Protein AF-A0A2N0QL65-F1 (afdb_monomer)

InterPro domains:
  IPR003660 HAMP domain [PF00672] (132-184)
  IPR003660 HAMP domain [PS50885] (134-187)
  IPR003660 HAMP domain [SM00304] (134-187)

Sequence (227 aa):
MKLKQKILLISIIPLLLSACIIGFNISQLATLKSSTEEIVNSLVKVEELNSSAKSLQKSLSAIDENNQAEIKKQSFRTKGVLNDVIELKRNITTQYQTMQLDLQNKINSIMIISIILVAVLLISGISVVVIILNRIIGRISNLTRNAEEIANGNLAIQLEKATGKDEVASLQNSFTNMTNNLRELLLHVNDSSNQVAASAEQLMASADETMRGAESISASIQESICC

Solvent-accessible surface area (backbone atoms only — not comparable to full-atom values): 12446 Å² total; per-residue (Å²): 106,44,54,69,54,53,54,50,48,63,60,46,51,59,55,53,51,48,52,50,50,53,52,51,53,50,52,56,52,52,57,58,55,56,66,56,56,62,52,56,64,58,53,54,56,52,56,56,47,50,54,51,51,54,53,49,52,57,54,61,75,64,60,65,94,83,45,68,69,60,51,52,57,49,50,55,53,50,51,52,53,50,48,54,51,50,51,47,53,48,52,52,50,52,49,53,53,54,48,53,52,50,51,51,51,50,52,51,50,50,50,52,54,50,52,52,52,52,50,52,50,52,53,52,54,53,51,56,51,52,57,51,49,54,56,50,51,52,54,51,50,52,51,51,54,53,49,51,40,43,73,73,66,46,75,82,67,85,77,78,77,59,73,76,68,26,63,65,24,51,48,45,46,55,51,52,52,52,54,51,53,53,52,52,52,52,50,54,52,50,54,52,50,51,52,51,50,54,50,51,53,52,49,51,53,53,49,52,52,49,49,56,50,51,51,52,50,53,52,53,52,55,54,66,72,74,110

Foldseek 3Di:
DAPVVVVVCLVVVLVVLVVVLVVVLVVLVVVLVVVVVVVVVLVVVVVVLVVVVVVLVVVVVVDDPPDVVVVVVSVVVVVVSVVVVVVSVVVNVVVVVVVVVVSVVSVVVSVVVSVVSVVCSVVVSVVVVVVVCCVLVVLVVLLVVVVVCVVVVNLVDDQDQQDDDYPSSVVSVVSVVVSVVVVVVVVVVVVVVVVVVVVVVVVVVVVVVVVVVVVVVVVVVVVVVVD

Nearest PDB structures (foldseek):
  8c5v-assembly1_I  TM=7.880E-01  e=2.830E-01  Escherichia coli

Organism: NCBI:txid588596

Mean predicted aligned error: 13.6 Å

Structure (mmCIF, N/CA/C/O backbone):
data_AF-A0A2N0QL65-F1
#
_entry.id   AF-A0A2N0QL65-F1
#
loop_
_atom_site.group_PDB
_atom_site.id
_atom_site.type_symbol
_atom_site.label_atom_id
_atom_site.label_alt_id
_atom_site.label_comp_id
_atom_site.label_asym_id
_atom_site.label_entity_id
_atom_site.label_seq_id
_atom_site.pdbx_PDB_ins_code
_atom_site.Cartn_x
_atom_site.Cartn_y
_atom_site.Cartn_z
_atom_site.occupancy
_atom_site.B_iso_or_equiv
_atom_site.auth_seq_id
_atom_site.auth_comp_id
_atom_site.auth_asym_id
_atom_site.auth_atom_id
_atom_site.pdbx_PDB_model_num
ATOM 1 N N . MET A 1 1 ? -4.845 -11.629 3.255 1.00 68.00 1 MET A N 1
ATOM 2 C CA . MET A 1 1 ? -3.382 -11.477 3.379 1.00 68.00 1 MET A CA 1
ATOM 3 C C . MET A 1 1 ? -3.102 -10.603 4.571 1.00 68.00 1 MET A C 1
ATOM 5 O O . MET A 1 1 ? -3.800 -9.605 4.744 1.00 68.00 1 MET A O 1
ATOM 9 N N . LYS A 1 2 ? -2.094 -10.994 5.347 1.00 82.81 2 LYS A N 1
ATOM 10 C CA . LYS A 1 2 ? -1.574 -10.205 6.461 1.00 82.81 2 LYS A CA 1
ATOM 11 C C . LYS A 1 2 ? -1.127 -8.824 5.955 1.00 82.81 2 LYS A C 1
ATOM 13 O O . LYS A 1 2 ? -0.591 -8.714 4.853 1.00 82.81 2 LYS A O 1
ATOM 18 N N . LEU A 1 3 ? -1.344 -7.776 6.735 1.00 79.50 3 LEU A N 1
ATOM 19 C CA . LEU A 1 3 ? -0.851 -6.417 6.548 1.00 79.50 3 LEU A CA 1
ATOM 20 C C . LEU A 1 3 ? 0.648 -6.423 6.265 1.00 79.50 3 LEU A C 1
ATOM 22 O O . LEU A 1 3 ? 1.085 -5.808 5.297 1.00 79.50 3 LEU A O 1
ATOM 26 N N . LYS A 1 4 ? 1.414 -7.218 7.025 1.00 79.94 4 LYS A N 1
ATOM 27 C CA . LYS A 1 4 ? 2.848 -7.414 6.783 1.00 79.94 4 LYS A CA 1
ATOM 28 C C . LYS A 1 4 ? 3.130 -7.919 5.364 1.00 79.94 4 LYS A C 1
ATOM 30 O O . LYS A 1 4 ? 4.033 -7.419 4.707 1.00 79.94 4 LYS A O 1
ATOM 35 N N . GLN A 1 5 ? 2.336 -8.873 4.869 1.00 81.69 5 GLN A N 1
ATOM 36 C CA . GLN A 1 5 ? 2.473 -9.379 3.499 1.00 81.69 5 GLN A CA 1
ATOM 37 C C . GLN A 1 5 ? 2.095 -8.318 2.464 1.00 81.69 5 GLN A C 1
ATOM 39 O O . GLN A 1 5 ? 2.784 -8.214 1.460 1.00 81.69 5 GLN A O 1
ATOM 44 N N . LYS A 1 6 ? 1.047 -7.514 2.697 1.00 80.44 6 LYS A N 1
ATOM 45 C CA . LYS A 1 6 ? 0.681 -6.407 1.794 1.00 80.44 6 LYS A CA 1
ATOM 46 C C . LYS A 1 6 ? 1.800 -5.368 1.694 1.00 80.44 6 LYS A C 1
ATOM 48 O O . LYS A 1 6 ? 2.162 -4.991 0.587 1.00 80.44 6 LYS A O 1
ATOM 53 N N . ILE A 1 7 ? 2.360 -4.947 2.829 1.00 80.81 7 ILE A N 1
ATOM 54 C CA . ILE A 1 7 ? 3.458 -3.968 2.884 1.00 80.81 7 ILE A CA 1
ATOM 55 C C . ILE A 1 7 ? 4.702 -4.516 2.177 1.00 80.81 7 ILE A C 1
ATOM 57 O O . ILE A 1 7 ? 5.316 -3.822 1.370 1.00 80.81 7 ILE A O 1
ATOM 61 N N . LEU A 1 8 ? 5.041 -5.782 2.422 1.00 81.25 8 LEU A N 1
ATOM 62 C CA . LEU A 1 8 ? 6.178 -6.433 1.778 1.00 81.25 8 LEU A CA 1
ATOM 63 C C . LEU A 1 8 ? 5.973 -6.550 0.257 1.00 81.25 8 LEU A C 1
ATOM 65 O O . LEU A 1 8 ? 6.887 -6.253 -0.506 1.00 81.25 8 LEU A O 1
ATOM 69 N N . LEU A 1 9 ? 4.759 -6.883 -0.194 1.00 80.00 9 LEU A N 1
ATOM 70 C CA . LEU A 1 9 ? 4.414 -6.922 -1.618 1.00 80.00 9 LEU A CA 1
ATOM 71 C C . LEU A 1 9 ? 4.569 -5.538 -2.277 1.00 80.00 9 LEU A C 1
ATOM 73 O O . LEU A 1 9 ? 5.119 -5.435 -3.366 1.00 80.00 9 LEU A O 1
ATOM 77 N N . ILE A 1 10 ? 4.143 -4.472 -1.595 1.00 78.94 10 ILE A N 1
ATOM 78 C CA . ILE A 1 10 ? 4.254 -3.079 -2.067 1.00 78.94 10 ILE A CA 1
ATOM 79 C C . ILE A 1 10 ? 5.693 -2.610 -2.189 1.00 78.94 10 ILE A C 1
ATOM 81 O O . ILE A 1 10 ? 5.976 -1.785 -3.045 1.00 78.94 10 ILE A O 1
ATOM 85 N N . SER A 1 11 ? 6.598 -3.115 -1.355 1.00 80.06 11 SER A N 1
ATOM 86 C CA . SER A 1 11 ? 8.018 -2.790 -1.473 1.00 80.06 11 SER A CA 1
ATOM 87 C C . SER A 1 11 ? 8.691 -3.582 -2.599 1.00 80.06 11 SER A C 1
ATOM 89 O O . SER A 1 11 ? 9.536 -3.037 -3.305 1.00 80.06 11 SER A O 1
ATOM 91 N N . ILE A 1 12 ? 8.291 -4.840 -2.810 1.00 84.25 12 ILE A N 1
ATOM 92 C CA . ILE A 1 12 ? 8.903 -5.724 -3.813 1.00 84.25 12 ILE A CA 1
ATOM 93 C C . ILE A 1 12 ? 8.430 -5.415 -5.236 1.00 84.25 12 ILE A C 1
ATOM 95 O O . ILE A 1 12 ? 9.243 -5.431 -6.158 1.00 84.25 12 ILE A O 1
ATOM 99 N N . ILE A 1 13 ? 7.142 -5.122 -5.435 1.00 83.56 13 ILE A N 1
ATOM 100 C CA . ILE A 1 13 ? 6.575 -4.831 -6.762 1.00 83.56 13 ILE A CA 1
ATOM 101 C C . ILE A 1 13 ? 7.340 -3.720 -7.503 1.00 83.56 13 ILE A C 1
ATOM 103 O O . ILE A 1 13 ? 7.802 -3.992 -8.607 1.00 83.56 13 ILE A O 1
ATOM 107 N N . PRO A 1 14 ? 7.533 -2.504 -6.954 1.00 82.69 14 PRO A N 1
ATOM 108 C CA . PRO A 1 14 ? 8.238 -1.434 -7.656 1.00 82.69 14 PRO A CA 1
ATOM 109 C C . PRO A 1 14 ? 9.714 -1.761 -7.892 1.00 82.69 14 PRO A C 1
ATOM 111 O O . PRO A 1 14 ? 10.282 -1.294 -8.873 1.00 82.69 14 PRO A O 1
ATOM 114 N N . LEU A 1 15 ? 10.324 -2.592 -7.042 1.00 82.94 15 LEU A N 1
ATOM 115 C CA . LEU A 1 15 ? 11.719 -3.015 -7.173 1.00 82.94 15 LEU A CA 1
ATOM 116 C C . LEU A 1 15 ? 11.903 -4.031 -8.313 1.00 82.94 15 LEU A C 1
ATOM 118 O O . LEU A 1 15 ? 12.863 -3.957 -9.074 1.00 82.94 15 LEU A O 1
ATOM 122 N N . LEU A 1 16 ? 10.942 -4.940 -8.492 1.00 86.00 16 LEU A N 1
ATOM 123 C CA . LEU A 1 16 ? 10.883 -5.813 -9.668 1.00 86.00 16 LEU A CA 1
ATOM 124 C C . LEU A 1 16 ? 10.559 -5.027 -10.940 1.00 86.00 16 LEU A C 1
ATOM 126 O O . LEU A 1 16 ? 11.149 -5.274 -11.992 1.00 86.00 16 LEU A O 1
ATOM 130 N N . LEU A 1 17 ? 9.631 -4.074 -10.852 1.00 84.94 17 LEU A N 1
ATOM 131 C CA . LEU A 1 17 ? 9.208 -3.286 -12.004 1.00 84.94 17 LEU A CA 1
ATOM 132 C C . LEU A 1 17 ? 10.343 -2.369 -12.487 1.00 84.94 17 LEU A C 1
ATOM 134 O O . LEU A 1 17 ? 10.575 -2.286 -13.691 1.00 84.94 17 LEU A O 1
ATOM 138 N N . SER A 1 18 ? 11.120 -1.775 -11.573 1.00 84.56 18 SER A N 1
ATOM 139 C CA . SER A 1 18 ? 12.317 -0.999 -11.919 1.00 84.56 18 SER A CA 1
ATOM 140 C C . SER A 1 18 ? 13.400 -1.862 -12.572 1.00 84.56 18 SER A C 1
ATOM 142 O O . SER A 1 18 ? 13.941 -1.461 -13.601 1.00 84.56 18 SER A O 1
ATOM 144 N N . ALA A 1 19 ? 13.662 -3.070 -12.063 1.00 84.88 19 ALA A N 1
ATOM 145 C CA . ALA A 1 19 ? 14.592 -4.010 -12.691 1.00 84.88 19 ALA A CA 1
ATOM 146 C C . ALA A 1 19 ? 14.156 -4.384 -14.120 1.00 84.88 19 ALA A C 1
ATOM 148 O O . ALA A 1 19 ? 14.980 -4.420 -15.036 1.00 84.88 19 ALA A O 1
ATOM 149 N N . CYS A 1 20 ? 12.854 -4.590 -14.332 1.00 87.06 20 CYS A N 1
ATOM 150 C CA . CYS A 1 20 ? 12.288 -4.882 -15.648 1.00 87.06 20 CYS A CA 1
ATOM 151 C C . CYS A 1 20 ? 12.473 -3.704 -16.624 1.00 87.06 20 CYS A C 1
ATOM 153 O O . CYS A 1 20 ? 12.876 -3.895 -17.771 1.00 87.06 20 CYS A O 1
ATOM 155 N N . ILE A 1 21 ? 12.268 -2.469 -16.155 1.00 86.69 21 ILE A N 1
ATOM 156 C CA . ILE A 1 21 ? 12.471 -1.248 -16.951 1.00 86.69 21 ILE A CA 1
ATOM 157 C C . ILE A 1 21 ? 13.942 -1.043 -17.297 1.00 86.69 21 ILE A C 1
ATOM 159 O O . ILE A 1 21 ? 14.258 -0.670 -18.427 1.00 86.69 21 ILE A O 1
ATOM 163 N N . ILE A 1 22 ? 14.854 -1.305 -16.360 1.00 82.81 22 ILE A N 1
ATOM 164 C CA . ILE A 1 22 ? 16.295 -1.260 -16.628 1.00 82.81 22 ILE A CA 1
ATOM 165 C C . ILE A 1 22 ? 16.650 -2.288 -17.712 1.00 82.81 22 ILE A C 1
ATOM 167 O O . ILE A 1 22 ? 17.317 -1.937 -18.684 1.00 82.81 22 ILE A O 1
ATOM 171 N N . GLY A 1 23 ? 16.139 -3.520 -17.611 1.00 85.94 23 GLY A N 1
ATOM 172 C CA . GLY A 1 23 ? 16.321 -4.552 -18.638 1.00 85.94 23 GLY A CA 1
ATOM 173 C C . GLY A 1 23 ? 15.786 -4.138 -20.013 1.00 85.94 23 GLY A C 1
ATOM 174 O O . GLY A 1 23 ? 16.475 -4.301 -21.021 1.00 85.94 23 GLY A O 1
ATOM 175 N N . PHE A 1 24 ? 14.600 -3.525 -20.059 1.00 86.62 24 PHE A N 1
ATOM 176 C CA . PHE A 1 24 ? 14.016 -2.993 -21.292 1.00 86.62 24 PHE A CA 1
ATOM 177 C C . PHE A 1 24 ? 14.894 -1.902 -21.926 1.00 86.62 24 PHE A C 1
ATOM 179 O O . PHE A 1 24 ? 15.174 -1.953 -23.124 1.00 86.62 24 PHE A O 1
ATOM 186 N N . ASN A 1 25 ? 15.398 -0.956 -21.126 1.00 82.00 25 ASN A N 1
ATOM 187 C CA . ASN A 1 25 ? 16.315 0.084 -21.603 1.00 82.00 25 ASN A CA 1
ATOM 188 C C . ASN A 1 25 ? 17.628 -0.509 -22.149 1.00 82.00 25 ASN A C 1
ATOM 190 O O . ASN A 1 25 ? 18.110 -0.070 -23.193 1.00 82.00 25 ASN A O 1
ATOM 194 N N . ILE A 1 26 ? 18.186 -1.532 -21.493 1.00 82.44 26 ILE A N 1
ATOM 195 C CA . ILE A 1 26 ? 19.397 -2.224 -21.967 1.00 82.44 26 ILE A CA 1
ATOM 196 C C . ILE A 1 26 ? 19.139 -2.926 -23.309 1.00 82.44 26 ILE A C 1
ATOM 198 O O . ILE A 1 26 ? 19.961 -2.824 -24.218 1.00 82.44 26 ILE A O 1
ATOM 202 N N . SER A 1 27 ? 17.989 -3.586 -23.476 1.00 82.19 27 SER A N 1
ATOM 203 C CA . SER A 1 27 ? 17.605 -4.220 -24.748 1.00 82.19 27 SER A CA 1
ATOM 204 C C . SER A 1 27 ? 17.472 -3.201 -25.890 1.00 82.19 27 SER A C 1
ATOM 206 O O . SER A 1 27 ? 17.912 -3.455 -27.014 1.00 82.19 27 SER A O 1
ATOM 208 N N . GLN A 1 28 ? 16.905 -2.026 -25.606 1.00 79.62 28 GLN A N 1
ATOM 209 C CA . GLN A 1 28 ? 16.815 -0.921 -26.569 1.00 79.62 28 GLN A CA 1
ATOM 210 C C . GLN A 1 28 ? 18.200 -0.362 -26.939 1.00 79.62 28 GLN A C 1
ATOM 212 O O . GLN A 1 28 ? 18.445 0.000 -28.088 1.00 79.62 28 GLN A O 1
ATOM 217 N N . LEU A 1 29 ? 19.143 -0.341 -25.995 1.00 77.12 29 LEU A N 1
ATOM 218 C CA . LEU A 1 29 ? 20.523 0.058 -26.274 1.00 77.12 29 LEU A CA 1
ATOM 219 C C . LEU A 1 29 ? 21.286 -0.997 -27.101 1.00 77.12 29 LEU A C 1
ATOM 221 O O . LEU A 1 29 ? 22.104 -0.646 -27.951 1.00 77.12 29 LEU A O 1
ATOM 225 N N . ALA A 1 30 ? 21.012 -2.287 -26.892 1.00 76.38 30 ALA A N 1
ATOM 226 C CA . ALA A 1 30 ? 21.632 -3.372 -27.655 1.00 76.38 30 ALA A CA 1
ATOM 227 C C . ALA A 1 30 ? 21.190 -3.382 -29.131 1.00 76.38 30 ALA A C 1
ATOM 229 O O . ALA A 1 30 ? 22.023 -3.564 -30.020 1.00 76.38 30 ALA A O 1
ATOM 230 N N . THR A 1 31 ? 19.907 -3.120 -29.403 1.00 74.38 31 THR A N 1
ATOM 231 C CA . THR A 1 31 ? 19.386 -3.007 -30.779 1.00 74.38 31 THR A CA 1
ATOM 232 C C . THR A 1 31 ? 20.011 -1.832 -31.532 1.00 74.38 31 THR A C 1
ATOM 234 O O . THR A 1 31 ? 20.437 -2.014 -32.673 1.00 74.38 31 THR A O 1
ATOM 237 N N . LEU A 1 32 ? 20.194 -0.680 -30.871 1.00 70.62 32 LEU A N 1
ATOM 238 C CA . LEU A 1 32 ? 20.950 0.463 -31.410 1.00 70.62 32 LEU A CA 1
ATOM 239 C C . LEU A 1 32 ? 22.387 0.094 -31.816 1.00 70.62 32 LEU A C 1
ATOM 241 O O . LEU A 1 32 ? 22.868 0.558 -32.846 1.00 70.62 32 LEU A O 1
ATOM 245 N N . LYS A 1 33 ? 23.077 -0.747 -31.032 1.00 64.06 33 LYS A N 1
ATOM 246 C CA . LYS A 1 33 ? 24.466 -1.150 -31.313 1.00 64.06 33 LYS A CA 1
ATOM 247 C C . LYS A 1 33 ? 24.584 -2.071 -32.537 1.00 64.06 33 LYS A C 1
ATOM 249 O O . LYS A 1 33 ? 25.577 -1.971 -33.250 1.00 64.06 33 LYS A O 1
ATOM 254 N N . SER A 1 34 ? 23.584 -2.918 -32.802 1.00 60.38 34 SER A N 1
ATOM 255 C CA . SER A 1 34 ? 23.576 -3.812 -33.977 1.00 60.38 34 SER A CA 1
ATOM 256 C C . SER A 1 34 ? 23.459 -3.057 -35.307 1.00 60.38 34 SER A C 1
ATOM 258 O O . SER A 1 34 ? 24.131 -3.402 -36.273 1.00 60.38 34 SER A O 1
ATOM 260 N N . SER A 1 35 ? 22.702 -1.953 -35.350 1.00 59.84 35 SER A N 1
ATOM 261 C CA . SER A 1 35 ? 22.586 -1.109 -36.550 1.00 59.84 35 SER A CA 1
ATOM 262 C C . SER A 1 35 ? 23.895 -0.390 -36.910 1.00 59.84 35 SER A C 1
ATOM 264 O O . SER A 1 35 ? 24.098 0.001 -38.055 1.00 59.84 35 SER A O 1
ATOM 266 N N . THR A 1 36 ? 24.819 -0.242 -35.958 1.00 56.06 36 THR A N 1
ATOM 267 C CA . THR A 1 36 ? 26.162 0.305 -36.206 1.00 56.06 36 THR A CA 1
ATOM 268 C C . THR A 1 36 ? 27.067 -0.692 -36.946 1.00 56.06 36 THR A C 1
ATOM 270 O O . THR A 1 36 ? 28.002 -0.279 -37.628 1.00 56.06 36 THR A O 1
ATOM 273 N N . GLU A 1 37 ? 26.796 -1.998 -36.861 1.00 56.53 37 GLU A N 1
ATOM 274 C CA . GLU A 1 37 ? 27.600 -3.055 -37.496 1.00 56.53 37 GLU A CA 1
ATOM 275 C C . GLU A 1 37 ? 27.445 -3.057 -39.032 1.00 56.53 37 GLU A C 1
ATOM 277 O O . GLU A 1 37 ? 28.402 -3.309 -39.764 1.00 56.53 37 GLU A O 1
ATOM 282 N N . GLU A 1 38 ? 26.285 -2.627 -39.539 1.00 59.38 38 GLU A N 1
ATOM 283 C CA . GLU A 1 38 ? 26.009 -2.442 -40.974 1.00 59.38 38 GLU A CA 1
ATOM 284 C C . GLU A 1 38 ? 26.914 -1.374 -41.635 1.00 59.38 38 GLU A C 1
ATOM 286 O O . GLU A 1 38 ? 27.223 -1.447 -42.828 1.00 59.38 38 GLU A O 1
ATOM 291 N N . ILE A 1 39 ? 27.423 -0.414 -40.852 1.00 53.38 39 ILE A N 1
ATOM 292 C CA . ILE A 1 39 ? 28.331 0.652 -41.315 1.00 53.38 39 ILE A CA 1
ATOM 293 C C . ILE A 1 39 ? 29.723 0.093 -41.647 1.00 53.38 39 ILE A C 1
ATOM 295 O O . ILE A 1 39 ? 30.381 0.585 -42.570 1.00 53.38 39 ILE A O 1
ATOM 299 N N . VAL A 1 40 ? 30.164 -0.962 -40.951 1.00 59.59 40 VAL A N 1
ATOM 300 C CA . VAL A 1 40 ? 31.472 -1.600 -41.186 1.00 59.59 40 VAL A CA 1
ATOM 301 C C . VAL A 1 40 ? 31.546 -2.170 -42.606 1.00 59.59 40 VAL A C 1
ATOM 303 O O . VAL A 1 40 ? 32.552 -1.987 -43.288 1.00 59.59 40 VAL A O 1
ATOM 306 N N . ASN A 1 41 ? 30.449 -2.734 -43.117 1.00 56.28 41 ASN A N 1
ATOM 307 C CA . ASN A 1 41 ? 30.385 -3.258 -44.486 1.00 56.28 41 ASN A CA 1
ATOM 308 C C . ASN A 1 41 ? 30.452 -2.164 -45.568 1.00 56.28 41 ASN A C 1
ATOM 310 O O . ASN A 1 41 ? 30.909 -2.424 -46.681 1.00 56.28 41 ASN A O 1
ATOM 314 N N . SER A 1 42 ? 30.042 -0.931 -45.256 1.00 57.09 42 SER A N 1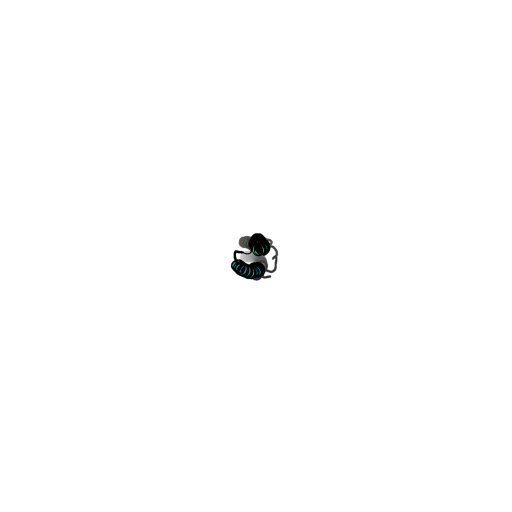
ATOM 315 C CA . SER A 1 42 ? 30.148 0.203 -46.187 1.00 57.09 42 SER A CA 1
ATOM 316 C C . SER A 1 42 ? 31.557 0.810 -46.214 1.00 57.09 42 SER A C 1
ATOM 318 O O . SER A 1 42 ? 31.995 1.288 -47.260 1.00 57.09 42 SER A O 1
ATOM 320 N N . LEU A 1 43 ? 32.303 0.725 -45.104 1.00 55.34 43 LEU A N 1
ATOM 321 C CA . LEU A 1 43 ? 33.720 1.108 -45.036 1.00 55.34 43 LEU A CA 1
ATOM 322 C C . LEU A 1 43 ? 34.615 0.175 -45.872 1.00 55.34 43 LEU A C 1
ATOM 324 O O . LEU A 1 43 ? 35.547 0.649 -46.519 1.00 55.34 43 LEU A O 1
ATOM 328 N N . VAL A 1 44 ? 34.284 -1.119 -45.959 1.00 57.16 44 VAL A N 1
ATOM 329 C CA . VAL A 1 44 ? 35.012 -2.099 -46.795 1.00 57.16 44 VAL A CA 1
ATOM 330 C C . VAL A 1 44 ? 34.989 -1.725 -48.290 1.00 57.16 44 VAL A C 1
ATOM 332 O O . VAL A 1 44 ? 36.001 -1.871 -48.974 1.00 57.16 44 VAL A O 1
ATOM 335 N N . LYS A 1 45 ? 33.890 -1.144 -48.798 1.00 60.31 45 LYS A N 1
ATOM 336 C CA . LYS A 1 45 ? 33.804 -0.652 -50.193 1.00 60.31 45 LYS A CA 1
ATOM 337 C C . LYS A 1 45 ? 34.705 0.557 -50.477 1.00 60.31 45 LYS A C 1
ATOM 339 O O . LYS A 1 45 ? 35.110 0.764 -51.620 1.00 60.31 45 LYS A O 1
ATOM 344 N N . VAL A 1 46 ? 35.035 1.357 -49.462 1.00 61.25 46 VAL A N 1
ATOM 345 C CA . VAL A 1 46 ? 35.955 2.502 -49.600 1.00 61.25 46 VAL A CA 1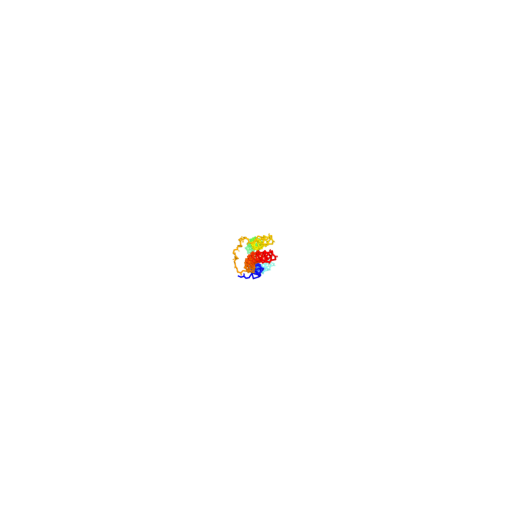
ATOM 346 C C . VAL A 1 46 ? 37.403 2.021 -49.745 1.00 61.25 46 VAL A C 1
ATOM 348 O O . VAL A 1 46 ? 38.158 2.577 -50.545 1.00 61.25 46 VAL A O 1
ATOM 351 N N . GLU A 1 47 ? 37.773 0.955 -49.033 1.00 56.81 47 GLU A N 1
ATOM 352 C CA . GLU A 1 47 ? 39.087 0.301 -49.124 1.00 56.81 47 GLU A CA 1
ATOM 353 C C . GLU A 1 47 ? 39.339 -0.262 -50.541 1.00 56.81 47 GLU A C 1
ATOM 355 O O . GLU A 1 47 ? 40.409 -0.071 -51.129 1.00 56.81 47 GLU A O 1
ATOM 360 N N . GLU A 1 48 ? 38.316 -0.882 -51.138 1.00 58.56 48 GLU A N 1
ATOM 361 C CA . GLU A 1 48 ? 38.365 -1.465 -52.486 1.00 58.56 48 GLU A CA 1
ATOM 362 C C . GLU A 1 48 ? 38.521 -0.387 -53.580 1.00 58.56 48 GLU A C 1
ATOM 364 O O . GLU A 1 48 ? 39.328 -0.536 -54.506 1.00 58.56 48 GLU A O 1
ATOM 369 N N . LEU A 1 49 ? 37.860 0.769 -53.434 1.00 60.50 49 LEU A N 1
ATOM 370 C CA . LEU A 1 49 ? 38.067 1.914 -54.332 1.00 60.50 49 LEU A CA 1
ATOM 371 C C . LEU A 1 49 ? 39.424 2.598 -54.149 1.00 60.50 49 LEU A C 1
ATOM 373 O O . LEU A 1 49 ? 39.998 3.053 -55.138 1.00 60.50 49 LEU A O 1
ATOM 377 N N . ASN A 1 50 ? 39.964 2.658 -52.930 1.00 61.22 50 ASN A N 1
ATOM 378 C CA . ASN A 1 50 ? 41.307 3.196 -52.692 1.00 61.22 50 ASN A CA 1
ATOM 379 C C . ASN A 1 50 ? 42.371 2.371 -53.443 1.00 61.22 50 ASN A C 1
ATOM 381 O O . ASN A 1 50 ? 43.297 2.919 -54.048 1.00 61.22 50 ASN A O 1
ATOM 385 N N . SER A 1 51 ? 42.191 1.047 -53.496 1.00 59.12 51 SER A N 1
ATOM 386 C CA . SER A 1 51 ? 43.043 0.159 -54.297 1.00 59.12 51 SER A CA 1
ATOM 387 C C . SER A 1 51 ? 42.944 0.451 -55.808 1.00 59.12 51 SER A C 1
ATOM 389 O O . SER A 1 51 ? 43.966 0.533 -56.498 1.00 59.12 51 SER A O 1
ATOM 391 N N . SER A 1 52 ? 41.733 0.729 -56.305 1.00 63.91 52 SER A N 1
ATOM 392 C CA . SER A 1 52 ? 41.476 1.088 -57.706 1.00 63.91 52 SER A CA 1
ATOM 393 C C . SER A 1 52 ? 42.041 2.469 -58.059 1.00 63.91 52 SER A C 1
ATOM 395 O O . SER A 1 52 ? 42.690 2.621 -59.096 1.00 63.91 52 SER A O 1
ATOM 397 N N . ALA A 1 53 ? 41.907 3.456 -57.169 1.00 59.44 53 ALA A N 1
ATOM 398 C CA . ALA A 1 53 ? 42.491 4.789 -57.320 1.00 59.44 53 ALA A CA 1
ATOM 399 C C . ALA A 1 53 ? 44.029 4.745 -57.358 1.00 59.44 53 ALA A C 1
ATOM 401 O O . ALA A 1 53 ? 44.647 5.396 -58.203 1.00 59.44 53 ALA A O 1
ATOM 402 N N . LYS A 1 54 ? 44.655 3.909 -56.518 1.00 61.16 54 LYS A N 1
ATOM 403 C CA . LYS A 1 54 ? 46.109 3.670 -56.519 1.00 61.16 54 LYS A CA 1
ATOM 404 C C . LYS A 1 54 ? 46.590 3.007 -57.816 1.00 61.16 54 LYS A C 1
ATOM 406 O O . LYS A 1 54 ? 47.665 3.341 -58.316 1.00 61.16 54 LYS A O 1
ATOM 411 N N . SER A 1 55 ? 45.791 2.104 -58.392 1.00 59.78 55 SER A N 1
ATOM 412 C CA . SER A 1 55 ? 46.080 1.494 -59.699 1.00 59.78 55 SER A CA 1
ATOM 413 C C . SER A 1 55 ? 45.974 2.506 -60.851 1.00 59.78 55 SER A C 1
ATOM 415 O O . SER A 1 55 ? 46.849 2.539 -61.719 1.00 59.78 55 SER A O 1
ATOM 417 N N . LEU A 1 56 ? 44.982 3.407 -60.802 1.00 61.44 56 LEU A N 1
ATOM 418 C CA . LEU A 1 56 ? 44.837 4.494 -61.769 1.00 61.44 56 LEU A CA 1
ATOM 419 C C . LEU A 1 56 ? 45.984 5.499 -61.666 1.00 61.44 56 LEU A C 1
ATOM 421 O O . LEU A 1 56 ? 46.537 5.881 -62.693 1.00 61.44 56 LEU A O 1
ATOM 425 N N . GLN A 1 57 ? 46.389 5.879 -60.452 1.00 57.41 57 GLN A N 1
ATOM 426 C CA . GLN A 1 57 ? 47.536 6.763 -60.230 1.00 57.41 57 GLN A CA 1
ATOM 427 C C . GLN A 1 57 ? 48.814 6.183 -60.849 1.00 57.41 57 GLN A C 1
ATOM 429 O O . GLN A 1 57 ? 49.551 6.903 -61.519 1.00 57.41 57 GLN A O 1
ATOM 434 N N . LYS A 1 58 ? 49.028 4.870 -60.697 1.00 61.56 58 LYS A N 1
ATOM 435 C CA . LYS A 1 58 ? 50.162 4.150 -61.290 1.00 61.56 58 LYS A CA 1
ATOM 436 C C . LYS A 1 58 ? 50.106 4.120 -62.825 1.00 61.56 58 LYS A C 1
ATOM 438 O O . LYS A 1 58 ? 51.149 4.207 -63.469 1.00 61.56 58 LYS A O 1
ATOM 443 N N . SER A 1 59 ? 48.907 4.035 -63.409 1.00 56.47 59 SER A N 1
ATOM 444 C CA . SER A 1 59 ? 48.714 4.140 -64.864 1.00 56.47 59 SER A CA 1
ATOM 445 C C . SER A 1 59 ? 48.882 5.569 -65.396 1.00 56.47 59 SER A C 1
ATOM 447 O O . SER A 1 59 ? 49.424 5.743 -66.482 1.00 56.47 59 SER A O 1
ATOM 449 N N . LEU A 1 60 ? 48.514 6.584 -64.603 1.00 57.69 60 LEU A N 1
ATOM 450 C CA . LEU A 1 60 ? 48.658 7.999 -64.952 1.00 57.69 60 LEU A CA 1
ATOM 451 C C . LEU A 1 60 ? 50.131 8.436 -64.948 1.00 57.69 60 LEU A C 1
ATOM 453 O O . LEU A 1 60 ? 50.545 9.206 -65.804 1.00 57.69 60 LEU A O 1
ATOM 457 N N . SER A 1 61 ? 50.938 7.903 -64.023 1.00 54.41 61 SER A N 1
ATOM 458 C CA . SER A 1 61 ? 52.394 8.119 -63.987 1.00 54.41 61 SER A CA 1
ATOM 459 C C . SER A 1 61 ? 53.166 7.390 -65.095 1.00 54.41 61 SER A C 1
ATOM 461 O O . SER A 1 61 ? 54.357 7.631 -65.252 1.00 54.41 61 SER A O 1
ATOM 463 N N . ALA A 1 62 ? 52.515 6.487 -65.838 1.00 57.72 62 ALA A N 1
ATOM 464 C CA . ALA A 1 62 ? 53.096 5.764 -66.973 1.00 57.72 62 ALA A CA 1
ATOM 465 C C . ALA A 1 62 ? 52.722 6.387 -68.334 1.00 57.72 62 ALA A C 1
ATOM 467 O O . ALA A 1 62 ? 52.997 5.800 -69.380 1.00 57.72 62 ALA A O 1
ATOM 468 N N . ILE A 1 63 ? 52.069 7.554 -68.329 1.00 60.25 63 ILE A N 1
ATOM 469 C CA . ILE A 1 63 ? 51.774 8.319 -69.538 1.00 60.25 63 ILE A CA 1
ATOM 470 C C . ILE A 1 63 ? 53.070 8.986 -70.006 1.00 60.25 63 ILE A C 1
ATOM 472 O O . ILE A 1 63 ? 53.514 9.974 -69.431 1.00 60.25 63 ILE A O 1
ATOM 476 N N . ASP A 1 64 ? 53.661 8.441 -71.064 1.00 57.66 64 ASP A N 1
ATOM 477 C CA . ASP A 1 64 ? 54.732 9.088 -71.818 1.00 57.66 64 ASP A CA 1
ATOM 478 C C . ASP A 1 64 ? 54.158 10.342 -72.514 1.00 57.66 64 ASP A C 1
ATOM 480 O O . ASP A 1 64 ? 53.117 10.266 -73.180 1.00 57.66 64 ASP A O 1
ATOM 484 N N . GLU A 1 65 ? 54.784 11.509 -72.331 1.00 56.34 65 GLU A N 1
ATOM 485 C CA . GLU A 1 65 ? 54.199 12.841 -72.600 1.00 56.34 65 GLU A CA 1
ATOM 486 C C . GLU A 1 65 ? 53.805 13.093 -74.074 1.00 56.34 65 GLU A C 1
ATOM 488 O O . GLU A 1 65 ? 53.117 14.069 -74.377 1.00 56.34 65 GLU A O 1
ATOM 493 N N . ASN A 1 66 ? 54.177 12.209 -75.007 1.00 55.84 66 ASN A N 1
ATOM 494 C CA . ASN A 1 66 ? 54.111 12.477 -76.446 1.00 55.84 66 ASN A CA 1
ATOM 495 C C . ASN A 1 66 ? 52.943 11.806 -77.205 1.00 55.84 66 ASN A C 1
ATOM 497 O O . ASN A 1 66 ? 52.844 11.944 -78.424 1.00 55.84 66 ASN A O 1
ATOM 501 N N . ASN A 1 67 ? 52.037 11.082 -76.531 1.00 65.75 67 ASN A N 1
ATOM 502 C CA . ASN A 1 67 ? 50.918 10.392 -77.197 1.00 65.75 67 ASN A CA 1
ATOM 503 C C . ASN A 1 67 ? 49.538 10.945 -76.790 1.00 65.75 67 ASN A C 1
ATOM 505 O O . ASN A 1 67 ? 48.846 10.405 -75.923 1.00 65.75 67 ASN A O 1
ATOM 509 N N . GLN A 1 68 ? 49.092 12.007 -77.474 1.00 60.59 68 GLN A N 1
ATOM 510 C CA . GLN A 1 68 ? 47.794 12.655 -77.223 1.00 60.59 68 GLN A CA 1
ATOM 511 C C . GLN A 1 68 ? 46.578 11.716 -77.342 1.00 60.59 68 GLN A C 1
ATOM 513 O O . GLN A 1 68 ? 45.555 11.969 -76.702 1.00 60.59 68 GLN A O 1
ATOM 518 N N . ALA A 1 69 ? 46.648 10.654 -78.152 1.00 64.75 69 ALA A N 1
ATOM 519 C CA . ALA A 1 69 ? 45.539 9.712 -78.313 1.00 64.75 69 ALA A CA 1
ATOM 520 C C . ALA A 1 69 ? 45.359 8.824 -77.068 1.00 64.75 69 ALA A C 1
ATOM 522 O O . ALA A 1 69 ? 44.229 8.616 -76.617 1.00 64.75 69 ALA A O 1
ATOM 523 N N . GLU A 1 70 ? 46.462 8.373 -76.467 1.00 67.56 70 GLU A N 1
ATOM 524 C CA . GLU A 1 70 ? 46.443 7.580 -75.231 1.00 67.56 70 GLU A CA 1
ATOM 525 C C . GLU A 1 70 ? 46.058 8.451 -74.022 1.00 67.56 70 GLU A C 1
ATOM 527 O O . GLU A 1 70 ? 45.239 8.034 -73.202 1.00 67.56 70 GLU A O 1
ATOM 532 N N . ILE A 1 71 ? 46.517 9.710 -73.977 1.00 62.03 71 ILE A N 1
ATOM 533 C CA . ILE A 1 71 ? 46.110 10.709 -72.968 1.00 62.03 71 ILE A CA 1
ATOM 534 C C . ILE A 1 71 ? 44.598 10.971 -73.022 1.00 62.03 71 ILE A C 1
ATOM 536 O O . ILE A 1 71 ? 43.915 10.968 -71.992 1.00 62.03 71 ILE A O 1
ATOM 540 N N . LYS A 1 72 ? 44.029 11.158 -74.222 1.00 67.00 72 LYS A N 1
ATOM 541 C CA . LYS A 1 72 ? 42.575 11.318 -74.392 1.00 67.00 72 LYS A CA 1
ATOM 542 C C . LYS A 1 72 ? 41.828 10.064 -73.927 1.00 67.00 72 LYS A C 1
ATOM 544 O O . LYS A 1 72 ? 40.913 10.169 -73.120 1.00 67.00 72 LYS A O 1
ATOM 549 N N . LYS A 1 73 ? 42.249 8.869 -74.342 1.00 69.62 73 LYS A N 1
ATOM 550 C CA . LYS A 1 73 ? 41.613 7.601 -73.942 1.00 69.62 73 LYS A CA 1
ATOM 551 C C . LYS A 1 73 ? 41.661 7.350 -72.428 1.00 69.62 73 LYS A C 1
ATOM 553 O O . LYS A 1 73 ? 40.659 6.924 -71.852 1.00 69.62 73 LYS A O 1
ATOM 558 N N . GLN A 1 74 ? 42.791 7.627 -71.777 1.00 67.88 74 GLN A N 1
ATOM 559 C CA . GLN A 1 74 ? 42.920 7.485 -70.326 1.00 67.88 74 GLN A CA 1
ATOM 560 C C . GLN A 1 74 ? 42.137 8.561 -69.569 1.00 67.88 74 GLN A C 1
ATOM 562 O O . GLN A 1 74 ? 41.434 8.222 -68.623 1.00 67.88 74 GLN A O 1
ATOM 567 N N . SER A 1 75 ? 42.146 9.821 -70.016 1.00 65.00 75 SER A N 1
ATOM 568 C CA . SER A 1 75 ? 41.345 10.883 -69.384 1.00 65.00 75 SER A CA 1
ATOM 569 C C . SER A 1 75 ? 39.835 10.611 -69.424 1.00 65.00 75 SER A C 1
ATOM 571 O O . SER A 1 75 ? 39.149 10.919 -68.450 1.00 65.00 75 SER A O 1
ATOM 573 N N . PHE A 1 76 ? 39.308 9.956 -70.467 1.00 67.94 76 PHE A N 1
ATOM 574 C CA . PHE A 1 76 ? 37.910 9.495 -70.482 1.00 67.94 76 PHE A CA 1
ATOM 575 C C . PHE A 1 76 ? 37.629 8.418 -69.424 1.00 67.94 76 PHE A C 1
ATOM 577 O O . PHE A 1 76 ? 36.620 8.506 -68.723 1.00 67.94 76 PHE A O 1
ATOM 584 N N . ARG A 1 77 ? 38.528 7.438 -69.256 1.00 69.31 77 ARG A N 1
ATOM 585 C CA . ARG A 1 77 ? 38.412 6.410 -68.203 1.00 69.31 77 ARG A CA 1
ATOM 586 C C . ARG A 1 77 ? 38.505 7.025 -66.807 1.00 69.31 77 ARG A C 1
ATOM 588 O O . ARG A 1 77 ? 37.676 6.723 -65.956 1.00 69.31 77 ARG A O 1
ATOM 595 N N . THR A 1 78 ? 39.444 7.946 -66.601 1.00 67.44 78 THR A N 1
ATOM 596 C CA . THR A 1 78 ? 39.601 8.688 -65.343 1.00 67.44 78 THR A CA 1
ATOM 597 C C . THR A 1 78 ? 38.372 9.536 -65.031 1.00 67.44 78 THR A C 1
ATOM 599 O O . THR A 1 78 ? 37.970 9.610 -63.876 1.00 67.44 78 THR A O 1
ATOM 602 N N . LYS A 1 79 ? 37.726 10.136 -66.038 1.00 70.25 79 LYS A N 1
ATOM 603 C CA . LYS A 1 79 ? 36.496 10.919 -65.851 1.00 70.25 79 LYS A CA 1
ATOM 604 C C . LYS A 1 79 ? 35.301 10.053 -65.432 1.00 70.25 79 LYS A C 1
ATOM 606 O O . LYS A 1 79 ? 34.527 10.496 -64.591 1.00 70.25 79 LYS A O 1
ATOM 611 N N . GLY A 1 80 ? 35.175 8.836 -65.972 1.00 72.75 80 GLY A N 1
ATOM 612 C CA . GLY A 1 80 ? 34.169 7.857 -65.537 1.00 72.75 80 GLY A CA 1
ATOM 613 C C . GLY A 1 80 ? 34.394 7.403 -64.093 1.00 72.75 80 GLY A C 1
ATOM 614 O O . GLY A 1 80 ? 33.513 7.559 -63.259 1.00 72.75 80 GLY A O 1
ATOM 615 N N . VAL A 1 81 ? 35.620 6.983 -63.762 1.00 73.75 81 VAL A N 1
ATOM 616 C CA . VAL A 1 81 ? 35.984 6.580 -62.390 1.00 73.75 81 VAL A CA 1
ATOM 617 C C . VAL A 1 81 ? 35.815 7.734 -61.393 1.00 73.75 81 VAL A C 1
ATOM 619 O O . VAL A 1 81 ? 35.338 7.529 -60.281 1.00 73.75 81 VAL A O 1
ATOM 622 N N . LEU A 1 82 ? 36.171 8.965 -61.774 1.00 68.62 82 LEU A N 1
ATOM 623 C CA . LEU A 1 82 ? 35.959 10.150 -60.941 1.00 68.62 82 LEU A CA 1
ATOM 624 C C . LEU A 1 82 ? 34.466 10.409 -60.693 1.00 68.62 82 LEU A C 1
ATOM 626 O O . LEU A 1 82 ? 34.099 10.790 -59.582 1.00 68.62 82 LEU A O 1
ATOM 630 N N . ASN A 1 83 ? 33.615 10.196 -61.700 1.00 77.06 83 ASN A N 1
ATOM 631 C CA . ASN A 1 83 ? 32.167 10.294 -61.543 1.00 77.06 83 ASN A CA 1
ATOM 632 C C . ASN A 1 83 ? 31.650 9.250 -60.542 1.00 77.06 83 ASN A C 1
ATOM 634 O O . ASN A 1 83 ? 30.942 9.621 -59.608 1.00 77.06 83 ASN A O 1
ATOM 638 N N . ASP A 1 84 ? 32.088 7.996 -60.666 1.00 75.94 84 ASP A N 1
ATOM 639 C CA . ASP A 1 84 ? 31.705 6.909 -59.756 1.00 75.94 84 ASP A CA 1
ATOM 640 C C . ASP A 1 84 ? 32.171 7.182 -58.311 1.00 75.94 84 ASP A C 1
ATOM 642 O O . ASP A 1 84 ? 31.432 6.950 -57.353 1.00 75.94 84 ASP A O 1
ATOM 646 N N . VAL A 1 85 ? 33.369 7.756 -58.130 1.00 72.19 85 VAL A N 1
ATOM 647 C CA . VAL A 1 85 ? 33.894 8.180 -56.815 1.00 72.19 85 VAL A CA 1
ATOM 648 C C . VAL A 1 85 ? 33.062 9.316 -56.213 1.00 72.19 85 VAL A C 1
ATOM 650 O O . VAL A 1 85 ? 32.774 9.300 -55.014 1.00 72.19 85 VAL A O 1
ATOM 653 N N . ILE A 1 86 ? 32.688 10.320 -57.011 1.00 76.25 86 ILE A N 1
ATOM 654 C CA . ILE A 1 86 ? 31.865 11.448 -56.549 1.00 76.25 86 ILE A CA 1
ATOM 655 C C . ILE A 1 86 ? 30.460 10.963 -56.178 1.00 76.25 86 ILE A C 1
ATOM 657 O O . ILE A 1 86 ? 29.939 11.363 -55.132 1.00 76.25 86 ILE A O 1
ATOM 661 N N . GLU A 1 87 ? 29.866 10.086 -56.988 1.00 78.25 87 GLU A N 1
ATOM 662 C CA . GLU A 1 87 ? 28.558 9.486 -56.724 1.00 78.25 87 GLU A CA 1
ATOM 663 C C . GLU A 1 87 ? 28.585 8.627 -55.456 1.00 78.25 87 GLU A C 1
ATOM 665 O O . GLU A 1 87 ? 27.739 8.797 -54.575 1.00 78.25 87 GLU A O 1
ATOM 670 N N . LEU A 1 88 ? 29.611 7.790 -55.288 1.00 80.06 88 LEU A N 1
ATOM 671 C CA . LEU A 1 88 ? 29.801 7.003 -54.074 1.00 80.06 88 LEU A CA 1
ATOM 672 C C . LEU A 1 88 ? 29.990 7.898 -52.844 1.00 80.06 88 LEU A C 1
ATOM 674 O O . LEU A 1 88 ? 29.331 7.681 -51.829 1.00 80.06 88 LEU A O 1
ATOM 678 N N . LYS A 1 89 ? 30.837 8.934 -52.922 1.00 72.00 89 LYS A N 1
ATOM 679 C CA . LYS A 1 89 ? 31.044 9.892 -51.823 1.00 72.00 89 LYS A CA 1
ATOM 680 C C . LYS A 1 89 ? 29.740 10.585 -51.446 1.00 72.00 89 LYS A C 1
ATOM 682 O O . LYS A 1 89 ? 29.481 10.780 -50.258 1.00 72.00 89 LYS A O 1
ATOM 687 N N . ARG A 1 90 ? 28.914 10.946 -52.429 1.00 75.38 90 ARG A N 1
ATOM 688 C CA . ARG A 1 90 ? 27.592 11.536 -52.202 1.00 75.38 90 ARG A CA 1
ATOM 689 C C . ARG A 1 90 ? 26.660 10.533 -51.521 1.00 75.38 90 ARG A C 1
ATOM 691 O O . ARG A 1 90 ? 26.109 10.876 -50.481 1.00 75.38 90 ARG A O 1
ATOM 698 N N . ASN A 1 91 ? 26.558 9.303 -52.026 1.00 77.75 91 ASN A N 1
ATOM 699 C CA . ASN A 1 91 ? 25.728 8.245 -51.438 1.00 77.75 91 ASN A CA 1
ATOM 700 C C . ASN A 1 91 ? 26.132 7.930 -49.993 1.00 77.75 91 ASN A C 1
ATOM 702 O O . ASN A 1 91 ? 25.279 7.910 -49.111 1.00 77.75 91 ASN A O 1
ATOM 706 N N . ILE A 1 92 ? 27.431 7.771 -49.735 1.00 76.19 92 ILE A N 1
ATOM 707 C CA . ILE A 1 92 ? 27.991 7.546 -48.400 1.00 76.19 92 ILE A CA 1
ATOM 708 C C . ILE A 1 92 ? 27.683 8.734 -47.475 1.00 76.19 92 ILE A C 1
ATOM 710 O O . ILE A 1 92 ? 27.207 8.547 -46.360 1.00 76.19 92 ILE A O 1
ATOM 714 N N . THR A 1 93 ? 27.900 9.969 -47.938 1.00 73.94 93 THR A N 1
ATOM 715 C CA . THR A 1 93 ? 27.626 11.178 -47.139 1.00 73.94 93 THR A CA 1
ATOM 716 C C . THR A 1 93 ? 26.140 11.297 -46.793 1.00 73.94 93 THR A C 1
ATOM 718 O O . THR A 1 93 ? 25.794 11.580 -45.647 1.00 73.94 93 THR A O 1
ATOM 721 N N . THR A 1 94 ? 25.256 11.042 -47.760 1.00 75.12 94 THR A N 1
ATOM 722 C CA . THR A 1 94 ? 23.803 11.054 -47.554 1.00 75.12 94 THR A CA 1
ATOM 723 C C . THR A 1 94 ? 23.355 9.923 -46.620 1.00 75.12 94 THR A C 1
ATOM 725 O O . THR A 1 94 ? 22.514 10.157 -45.752 1.00 75.12 94 THR A O 1
ATOM 728 N N . GLN A 1 95 ? 23.948 8.728 -46.713 1.00 78.06 95 GLN A N 1
ATOM 729 C CA . GLN A 1 95 ? 23.698 7.636 -45.763 1.00 78.06 95 GLN A CA 1
ATOM 730 C C . GLN A 1 95 ? 24.167 7.983 -44.345 1.00 78.06 95 GLN A C 1
ATOM 732 O O . GLN A 1 95 ? 23.413 7.799 -43.394 1.00 78.06 95 GLN A O 1
ATOM 737 N N . TYR A 1 96 ? 25.358 8.567 -44.179 1.00 71.75 96 TYR A N 1
ATOM 738 C CA . TYR A 1 96 ? 25.828 9.007 -42.862 1.00 71.75 96 TYR A CA 1
ATOM 739 C C . TYR A 1 96 ? 24.914 10.071 -42.246 1.00 71.75 96 TYR A C 1
ATOM 741 O O . TYR A 1 96 ? 24.615 10.003 -41.056 1.00 71.75 96 TYR A O 1
ATOM 749 N N . GLN A 1 97 ? 24.445 11.041 -43.037 1.00 74.88 97 GLN A N 1
ATOM 750 C CA . GLN A 1 97 ? 23.545 12.093 -42.555 1.00 74.88 97 GLN A CA 1
ATOM 751 C C . GLN A 1 97 ? 22.165 11.553 -42.159 1.00 74.88 97 GLN A C 1
ATOM 753 O O . GLN A 1 97 ? 21.650 11.906 -41.099 1.00 74.88 97 GLN A O 1
ATOM 758 N N . THR A 1 98 ? 21.574 10.682 -42.980 1.00 77.94 98 THR A N 1
ATOM 759 C CA . THR A 1 98 ? 20.271 10.063 -42.681 1.00 77.94 98 THR A CA 1
ATOM 760 C C . THR A 1 98 ? 20.347 9.144 -41.462 1.00 77.94 98 THR A C 1
ATOM 762 O O . THR A 1 98 ? 19.472 9.207 -40.601 1.00 77.94 98 THR A O 1
ATOM 765 N N . MET A 1 99 ? 21.435 8.385 -41.316 1.00 73.06 99 MET A N 1
ATOM 766 C CA . MET A 1 99 ? 21.686 7.535 -40.151 1.00 73.06 99 MET A CA 1
ATOM 767 C C . MET A 1 99 ? 21.911 8.341 -38.865 1.00 73.06 99 MET A C 1
ATOM 769 O O . MET A 1 99 ? 21.389 7.975 -37.818 1.00 73.06 99 MET A O 1
ATOM 773 N N . GLN A 1 100 ? 22.645 9.460 -38.918 1.00 75.19 100 GLN A N 1
ATOM 774 C CA . GLN A 1 100 ? 22.816 10.350 -37.758 1.00 75.19 100 GLN A CA 1
ATOM 775 C C . GLN A 1 100 ? 21.467 10.879 -37.254 1.00 75.19 100 GLN A C 1
ATOM 777 O O . GLN A 1 100 ? 21.224 10.902 -36.048 1.00 75.19 100 GLN A O 1
ATOM 782 N N . LEU A 1 101 ? 20.577 11.268 -38.173 1.00 80.44 101 LEU A N 1
ATOM 783 C CA . LEU A 1 101 ? 19.228 11.722 -37.834 1.00 80.44 101 LEU A CA 1
ATOM 784 C C . LEU A 1 101 ? 18.368 10.590 -37.256 1.00 80.44 101 LEU A C 1
ATOM 786 O O . LEU A 1 101 ? 17.673 10.805 -36.263 1.00 80.44 101 LEU A O 1
ATOM 790 N N . ASP A 1 102 ? 18.435 9.385 -37.824 1.00 82.38 102 ASP A N 1
ATOM 791 C CA . ASP A 1 102 ? 17.698 8.221 -37.318 1.00 82.38 102 ASP A CA 1
ATOM 792 C C . ASP A 1 102 ? 18.192 7.782 -35.927 1.00 82.38 102 ASP A C 1
ATOM 794 O O . ASP A 1 102 ? 17.387 7.571 -35.018 1.00 82.38 102 ASP A O 1
ATOM 798 N N . LEU A 1 103 ? 19.511 7.755 -35.704 1.00 78.62 103 LEU A N 1
ATOM 799 C CA . LEU A 1 103 ? 20.112 7.484 -34.394 1.00 78.62 103 LEU A CA 1
ATOM 800 C C . LEU A 1 103 ? 19.690 8.522 -33.350 1.00 78.62 103 LEU A C 1
ATOM 802 O O . LEU A 1 103 ? 19.282 8.144 -32.252 1.00 78.62 103 LEU A O 1
ATOM 806 N N . GLN A 1 104 ? 19.734 9.814 -33.687 1.00 77.94 104 GLN A N 1
ATOM 807 C CA . GLN A 1 104 ? 19.274 10.883 -32.794 1.00 77.94 104 GLN A CA 1
ATOM 808 C C . GLN A 1 104 ? 17.789 10.724 -32.442 1.00 77.94 104 GLN A C 1
ATOM 810 O O . GLN A 1 104 ? 17.421 10.787 -31.267 1.00 77.94 104 GLN A O 1
ATOM 815 N N . ASN A 1 105 ? 16.937 10.435 -33.428 1.00 81.25 105 ASN A N 1
ATOM 816 C CA . ASN A 1 105 ? 15.507 10.227 -33.202 1.00 81.25 105 ASN A CA 1
ATOM 817 C C . ASN A 1 105 ? 15.224 8.984 -32.348 1.00 81.25 105 ASN A C 1
ATOM 819 O O . ASN A 1 105 ? 14.375 9.038 -31.451 1.00 81.25 105 ASN A O 1
ATOM 823 N N . LYS A 1 106 ? 15.947 7.880 -32.571 1.00 82.62 106 LYS A N 1
ATOM 824 C CA . LYS A 1 106 ? 15.836 6.663 -31.752 1.00 82.62 106 LYS A CA 1
ATOM 825 C C . LYS A 1 106 ? 16.302 6.905 -30.319 1.00 82.62 106 LYS A C 1
ATOM 827 O O . LYS A 1 106 ? 15.584 6.529 -29.394 1.00 82.62 106 LYS A O 1
ATOM 832 N N . ILE A 1 107 ? 17.444 7.569 -30.120 1.00 81.31 107 ILE A N 1
ATOM 833 C CA . ILE A 1 107 ? 17.958 7.924 -28.785 1.00 81.31 107 ILE A CA 1
ATOM 834 C C . ILE A 1 107 ? 16.954 8.814 -28.049 1.00 81.31 107 ILE A C 1
ATOM 836 O O . ILE A 1 107 ? 16.614 8.527 -26.901 1.00 81.31 107 ILE A O 1
ATOM 840 N N . ASN A 1 108 ? 16.432 9.853 -28.708 1.00 79.88 108 ASN A N 1
ATOM 841 C CA . ASN A 1 108 ? 15.452 10.750 -28.102 1.00 79.88 108 ASN A CA 1
ATOM 842 C C . ASN A 1 108 ? 14.146 10.016 -27.753 1.00 79.88 108 ASN A C 1
ATOM 844 O O . ASN A 1 108 ? 13.610 10.182 -26.660 1.00 79.88 108 ASN A O 1
ATOM 848 N N . SER A 1 109 ? 13.672 9.136 -28.639 1.00 82.62 109 SER A N 1
ATOM 849 C CA . SER A 1 109 ? 12.485 8.310 -28.380 1.00 82.62 109 SER A CA 1
ATOM 850 C C . SER A 1 109 ? 12.691 7.383 -27.179 1.00 82.62 109 SER A C 1
ATOM 852 O O . SER A 1 109 ? 11.819 7.294 -26.316 1.00 82.62 109 SER A O 1
ATOM 854 N N . ILE A 1 110 ? 13.856 6.734 -27.075 1.00 84.69 110 ILE A N 1
ATOM 855 C CA . ILE A 1 110 ? 14.204 5.879 -25.930 1.00 84.69 110 ILE A CA 1
ATOM 856 C C . ILE A 1 110 ? 14.279 6.703 -24.641 1.00 84.69 110 ILE A C 1
ATOM 858 O O . ILE A 1 110 ? 13.715 6.283 -23.631 1.00 84.69 110 ILE A O 1
ATOM 862 N N . MET A 1 111 ? 14.906 7.884 -24.667 1.00 82.50 111 MET A N 1
ATOM 863 C CA . MET A 1 111 ? 14.957 8.781 -23.508 1.00 82.50 111 MET A CA 1
ATOM 864 C C . MET A 1 111 ? 13.560 9.186 -23.033 1.00 82.50 111 MET A C 1
ATOM 866 O O . MET A 1 111 ? 13.264 9.052 -21.846 1.00 82.50 111 MET A O 1
ATOM 870 N N . ILE A 1 112 ? 12.686 9.632 -23.940 1.00 84.19 112 ILE A N 1
ATOM 871 C CA . ILE A 1 112 ? 11.320 10.052 -23.595 1.00 84.19 112 ILE A CA 1
ATOM 872 C C . ILE A 1 112 ? 10.532 8.881 -22.999 1.00 84.19 112 ILE A C 1
ATOM 874 O O . ILE A 1 112 ? 9.923 9.031 -21.938 1.00 84.19 112 ILE A O 1
ATOM 878 N N . ILE A 1 113 ? 10.579 7.703 -23.631 1.00 84.88 113 ILE A N 1
ATOM 879 C CA . ILE A 1 113 ? 9.902 6.500 -23.125 1.00 84.88 113 ILE A CA 1
ATOM 880 C C . ILE A 1 113 ? 10.426 6.134 -21.732 1.00 84.88 113 ILE A C 1
ATOM 882 O O . ILE A 1 113 ? 9.628 5.840 -20.843 1.00 84.88 113 ILE A O 1
ATOM 886 N N . SER A 1 114 ? 11.743 6.192 -21.518 1.00 83.25 114 SER A N 1
ATOM 887 C CA . SER A 1 114 ? 12.377 5.882 -20.233 1.00 83.25 114 SER A CA 1
ATOM 888 C C . SER A 1 114 ? 11.940 6.843 -19.123 1.00 83.25 114 SER A C 1
ATOM 890 O O . SER A 1 114 ? 11.530 6.401 -18.048 1.00 83.25 114 SER A O 1
ATOM 892 N N . ILE A 1 115 ? 11.926 8.151 -19.403 1.00 85.88 115 ILE A N 1
ATOM 893 C CA . ILE A 1 115 ? 11.471 9.182 -18.458 1.00 85.88 115 ILE A CA 1
ATOM 894 C C . ILE A 1 115 ? 9.999 8.970 -18.088 1.00 85.88 115 ILE A C 1
ATOM 896 O O . ILE A 1 115 ? 9.655 9.000 -16.905 1.00 85.88 115 ILE A O 1
ATOM 900 N N . ILE A 1 116 ? 9.133 8.713 -19.075 1.00 88.69 116 ILE A N 1
ATOM 901 C CA . ILE A 1 116 ? 7.707 8.446 -18.835 1.00 88.69 116 ILE A CA 1
ATOM 902 C C . ILE A 1 116 ? 7.537 7.199 -17.961 1.00 88.69 116 ILE A C 1
ATOM 904 O O . ILE A 1 116 ? 6.768 7.224 -17.001 1.00 88.69 116 ILE A O 1
ATOM 908 N N . LEU A 1 117 ? 8.278 6.126 -18.244 1.00 86.19 117 LEU A N 1
ATOM 909 C CA . LEU A 1 117 ? 8.220 4.884 -17.472 1.00 86.19 117 LEU A CA 1
ATOM 910 C C . LEU A 1 117 ? 8.601 5.096 -16.001 1.00 86.19 117 LEU A C 1
ATOM 912 O O . LEU A 1 117 ? 7.902 4.618 -15.105 1.00 86.19 117 LEU A O 1
ATOM 916 N N . VAL A 1 118 ? 9.672 5.850 -15.746 1.00 85.94 118 VAL A N 1
ATOM 917 C CA . VAL A 1 118 ? 10.101 6.204 -14.385 1.00 85.94 118 VAL A CA 1
ATOM 918 C C . VAL A 1 118 ? 9.074 7.106 -13.695 1.00 85.94 118 VAL A C 1
ATOM 920 O O . VAL A 1 118 ? 8.756 6.889 -12.526 1.00 85.94 118 VAL A O 1
ATOM 923 N N . ALA A 1 119 ? 8.500 8.083 -14.399 1.00 87.88 119 ALA A N 1
ATOM 924 C CA . ALA A 1 119 ? 7.467 8.948 -13.833 1.00 87.88 119 ALA A CA 1
ATOM 925 C C . ALA A 1 119 ? 6.217 8.149 -13.423 1.00 87.88 119 ALA A C 1
ATOM 927 O O . ALA A 1 119 ? 5.727 8.290 -12.301 1.00 87.88 119 ALA A O 1
ATOM 928 N N . VAL A 1 120 ? 5.737 7.253 -14.291 1.00 88.38 120 VAL A N 1
ATOM 929 C CA . VAL A 1 120 ? 4.582 6.382 -14.015 1.00 88.38 120 VAL A CA 1
ATOM 930 C C . VAL A 1 120 ? 4.857 5.450 -12.832 1.00 88.38 120 VAL A C 1
ATOM 932 O O . VAL A 1 120 ? 3.994 5.270 -11.968 1.00 88.38 120 VAL A O 1
ATOM 935 N N . LEU A 1 121 ? 6.066 4.893 -12.741 1.00 87.12 121 LEU A N 1
ATOM 936 C CA . LEU A 1 121 ? 6.499 4.107 -11.587 1.00 87.12 121 LEU A CA 1
ATOM 937 C C . LEU A 1 121 ? 6.396 4.877 -10.270 1.00 87.12 121 LEU A C 1
ATOM 939 O O . LEU A 1 121 ? 5.846 4.368 -9.295 1.00 87.12 121 LEU A O 1
ATOM 943 N N . LEU A 1 122 ? 6.936 6.095 -10.237 1.00 87.00 122 LEU A N 1
ATOM 944 C CA . LEU A 1 122 ? 6.952 6.908 -9.025 1.00 87.00 122 LEU A CA 1
ATOM 945 C C . LEU A 1 122 ? 5.530 7.280 -8.601 1.00 87.00 122 LEU A C 1
ATOM 947 O O . LEU A 1 122 ? 5.161 7.093 -7.442 1.00 87.00 122 LEU A O 1
ATOM 951 N N . ILE A 1 123 ? 4.708 7.734 -9.549 1.00 89.69 123 ILE A N 1
ATOM 952 C CA . ILE A 1 123 ? 3.320 8.133 -9.286 1.00 89.69 123 ILE A CA 1
ATOM 953 C C . ILE A 1 123 ? 2.493 6.938 -8.796 1.00 89.69 123 ILE A C 1
ATOM 955 O O . ILE A 1 123 ? 1.754 7.057 -7.813 1.00 89.69 123 ILE A O 1
ATOM 959 N N . SER A 1 124 ? 2.625 5.778 -9.444 1.00 86.62 124 SER A N 1
ATOM 960 C CA . SER A 1 124 ? 1.901 4.567 -9.041 1.00 86.62 124 SER A CA 1
ATOM 961 C C . SER A 1 124 ? 2.349 4.059 -7.668 1.00 86.62 124 SER A C 1
ATOM 963 O O . SER A 1 124 ? 1.496 3.740 -6.836 1.00 86.62 124 SER A O 1
ATOM 965 N N . GLY A 1 125 ? 3.655 4.068 -7.382 1.00 87.25 125 GLY A N 1
ATOM 966 C CA . GLY A 1 125 ? 4.200 3.692 -6.077 1.00 87.25 125 GLY A CA 1
ATOM 967 C C . GLY A 1 125 ? 3.668 4.572 -4.945 1.00 87.25 125 GLY A C 1
ATOM 968 O O . GLY A 1 125 ? 3.139 4.057 -3.957 1.00 87.25 125 GLY A O 1
ATOM 969 N N . ILE A 1 126 ? 3.729 5.897 -5.114 1.00 88.44 126 ILE A N 1
ATOM 970 C CA . ILE A 1 126 ? 3.215 6.861 -4.128 1.00 88.44 126 ILE A CA 1
ATOM 971 C C . ILE A 1 126 ? 1.707 6.672 -3.924 1.00 88.44 126 ILE A C 1
ATOM 973 O O . ILE A 1 126 ? 1.241 6.599 -2.786 1.00 88.44 126 ILE A O 1
ATOM 977 N N . SER A 1 127 ? 0.944 6.527 -5.011 1.00 89.69 127 SER A N 1
ATOM 978 C CA . SER A 1 127 ? -0.516 6.373 -4.947 1.00 89.69 127 SER A CA 1
ATOM 979 C C . SER A 1 127 ? -0.935 5.149 -4.130 1.00 89.69 127 SER A C 1
ATOM 981 O O . SER A 1 127 ? -1.805 5.247 -3.263 1.00 89.69 127 SER A O 1
ATOM 983 N N . VAL A 1 128 ? -0.292 3.997 -4.351 1.00 87.38 128 VAL A N 1
ATOM 984 C CA . VAL A 1 128 ? -0.599 2.758 -3.614 1.00 87.38 128 VAL A CA 1
ATOM 985 C C . VAL A 1 128 ? -0.304 2.907 -2.119 1.00 87.38 128 VAL A C 1
ATOM 987 O O . VAL A 1 128 ? -1.113 2.480 -1.289 1.00 87.38 128 VAL A O 1
ATOM 990 N N . VAL A 1 129 ? 0.822 3.538 -1.766 1.00 87.44 129 VAL A N 1
ATOM 991 C CA . VAL A 1 129 ? 1.206 3.779 -0.366 1.00 87.44 129 VAL A CA 1
ATOM 992 C C . VAL A 1 129 ? 0.183 4.674 0.333 1.00 87.44 129 VAL A C 1
ATOM 994 O O . VAL A 1 129 ? -0.313 4.309 1.401 1.00 87.44 129 VAL A O 1
ATOM 997 N N . VAL A 1 130 ? -0.189 5.798 -0.285 1.00 90.38 130 VAL A N 1
ATOM 998 C CA . VAL A 1 130 ? -1.159 6.751 0.281 1.00 90.38 130 VAL A CA 1
ATOM 999 C C . VAL A 1 130 ? -2.521 6.090 0.515 1.00 90.38 130 VAL A C 1
ATOM 1001 O O . VAL A 1 130 ? -3.090 6.221 1.600 1.00 90.38 130 VAL A O 1
ATOM 1004 N N . ILE A 1 131 ? -3.030 5.320 -0.454 1.00 88.94 131 ILE A N 1
ATOM 1005 C CA . ILE A 1 131 ? -4.327 4.630 -0.335 1.00 88.94 131 ILE A CA 1
ATOM 1006 C C . ILE A 1 131 ? -4.339 3.669 0.862 1.00 88.94 131 ILE A C 1
ATOM 1008 O O . ILE A 1 131 ? -5.318 3.598 1.611 1.00 88.94 131 ILE A O 1
ATOM 1012 N N . ILE A 1 132 ? -3.259 2.913 1.054 1.00 86.50 132 ILE A N 1
ATOM 1013 C CA . ILE A 1 132 ? -3.191 1.903 2.111 1.00 86.50 132 ILE A CA 1
ATOM 1014 C C . ILE A 1 132 ? -2.995 2.541 3.481 1.00 86.50 132 ILE A C 1
ATOM 1016 O O . ILE A 1 132 ? -3.676 2.131 4.424 1.00 86.50 132 ILE A O 1
ATOM 1020 N N . LEU A 1 133 ? -2.140 3.561 3.587 1.00 89.00 133 LEU A N 1
ATOM 1021 C CA . LEU A 1 133 ? -1.966 4.315 4.826 1.00 89.00 133 LEU A CA 1
ATOM 1022 C C . LEU A 1 133 ? -3.280 4.951 5.271 1.00 89.00 133 LEU A C 1
ATOM 1024 O O . LEU A 1 133 ? -3.702 4.711 6.400 1.00 89.00 133 LEU A O 1
ATOM 1028 N N . ASN A 1 134 ? -3.983 5.652 4.379 1.00 90.94 134 ASN A N 1
ATOM 1029 C CA . ASN A 1 134 ? -5.264 6.278 4.713 1.00 90.94 134 ASN A CA 1
ATOM 1030 C C . ASN A 1 134 ? -6.298 5.249 5.188 1.00 90.94 134 ASN A C 1
ATOM 1032 O O . ASN A 1 134 ? -7.025 5.488 6.152 1.00 90.94 134 ASN A O 1
ATOM 1036 N N . ARG A 1 135 ? -6.328 4.062 4.570 1.00 87.81 135 ARG A N 1
ATOM 1037 C CA . ARG A 1 135 ? -7.233 2.981 4.980 1.00 87.81 135 ARG A CA 1
ATOM 1038 C C . ARG A 1 135 ? -6.891 2.402 6.355 1.00 87.81 135 ARG A C 1
ATOM 1040 O O . ARG A 1 135 ? -7.803 2.053 7.102 1.00 87.81 135 ARG A O 1
ATOM 1047 N N . ILE A 1 136 ? -5.608 2.251 6.681 1.00 89.94 136 ILE A N 1
ATOM 1048 C CA . ILE A 1 136 ? -5.165 1.714 7.978 1.00 89.94 136 ILE A CA 1
ATOM 1049 C C . ILE A 1 136 ? -5.376 2.754 9.076 1.00 89.94 136 ILE A C 1
ATOM 1051 O O . ILE A 1 136 ? -6.002 2.447 10.089 1.00 89.94 136 ILE A O 1
ATOM 1055 N N . ILE A 1 137 ? -4.900 3.980 8.853 1.00 92.19 137 ILE A N 1
ATOM 1056 C CA . ILE A 1 137 ? -4.992 5.086 9.809 1.00 92.19 137 ILE A CA 1
ATOM 1057 C C . ILE A 1 137 ? -6.457 5.381 10.129 1.00 92.19 137 ILE A C 1
ATOM 1059 O O . ILE A 1 137 ? -6.792 5.495 11.302 1.00 92.19 137 ILE A O 1
ATOM 1063 N N . GLY A 1 138 ? -7.349 5.402 9.131 1.00 91.25 138 GLY A N 1
ATOM 1064 C CA . GLY A 1 138 ? -8.781 5.607 9.372 1.00 91.25 138 GLY A CA 1
ATOM 1065 C C . GLY A 1 138 ? -9.399 4.542 10.288 1.00 91.25 138 GLY A C 1
ATOM 1066 O O . GLY A 1 138 ? -10.139 4.868 11.212 1.00 91.25 138 GLY A O 1
ATOM 1067 N N . ARG A 1 139 ? -9.045 3.264 10.098 1.00 91.00 139 ARG A N 1
ATOM 1068 C CA . ARG A 1 139 ? -9.538 2.163 10.949 1.00 91.00 139 ARG A CA 1
ATOM 1069 C C . ARG A 1 139 ? -8.994 2.231 12.372 1.00 91.00 139 ARG A C 1
ATOM 1071 O O . ARG A 1 139 ? -9.739 1.983 13.315 1.00 91.00 139 ARG A O 1
ATOM 1078 N N . ILE A 1 140 ? -7.709 2.552 12.522 1.00 92.81 140 ILE A N 1
ATOM 1079 C CA . ILE A 1 140 ? -7.075 2.702 13.837 1.00 92.81 140 ILE A CA 1
ATOM 1080 C C . ILE A 1 140 ? -7.657 3.919 14.560 1.00 92.81 140 ILE A C 1
ATOM 1082 O O . ILE A 1 140 ? -8.023 3.803 15.720 1.00 92.81 140 ILE A O 1
ATOM 1086 N N . SER A 1 141 ? -7.830 5.045 13.869 1.00 93.94 141 SER A N 1
ATOM 1087 C CA . SER A 1 141 ? -8.432 6.256 14.432 1.00 93.94 141 SER A CA 1
ATOM 1088 C C . SER A 1 141 ? -9.867 6.018 14.919 1.00 93.94 141 SER A C 1
ATOM 1090 O O . SER A 1 141 ? -10.209 6.440 16.022 1.00 93.94 141 SER A O 1
ATOM 1092 N N . ASN A 1 142 ? -10.684 5.269 14.166 1.00 91.38 142 ASN A N 1
ATOM 1093 C CA . ASN A 1 142 ? -12.014 4.858 14.630 1.00 91.38 142 ASN A CA 1
ATOM 1094 C C . ASN A 1 142 ? -11.947 3.987 15.896 1.00 91.38 142 ASN A C 1
ATOM 1096 O O . ASN A 1 142 ? -12.735 4.195 16.813 1.00 91.38 142 ASN A O 1
ATOM 1100 N N . LEU A 1 143 ? -11.005 3.038 15.976 1.00 92.88 143 LEU A N 1
ATOM 1101 C CA . LEU A 1 143 ? -10.803 2.243 17.193 1.00 92.88 143 LEU A CA 1
ATOM 1102 C C . LEU A 1 143 ? -10.374 3.105 18.382 1.00 92.88 143 LEU A C 1
ATOM 1104 O O . LEU A 1 143 ? -10.889 2.904 19.477 1.00 92.88 143 LEU A O 1
ATOM 1108 N N . THR A 1 144 ? -9.473 4.066 18.175 1.00 94.50 144 THR A N 1
ATOM 1109 C CA . THR A 1 144 ? -9.041 4.998 19.223 1.00 94.50 144 THR A CA 1
ATOM 1110 C C . THR A 1 144 ? -10.217 5.813 19.751 1.00 94.50 144 THR A C 1
ATOM 1112 O O . THR A 1 144 ? -10.407 5.865 20.961 1.00 94.50 144 THR A O 1
ATOM 1115 N N . ARG A 1 145 ? -11.059 6.362 18.865 1.00 94.25 145 ARG A N 1
ATOM 1116 C CA . ARG A 1 145 ? -12.265 7.103 19.269 1.00 94.25 145 ARG A CA 1
ATOM 1117 C C . ARG A 1 145 ? -13.239 6.225 20.059 1.00 94.25 145 ARG A C 1
ATOM 1119 O O . ARG A 1 145 ? -13.749 6.638 21.090 1.00 94.25 145 ARG A O 1
ATOM 1126 N N . ASN A 1 146 ? -13.463 4.990 19.613 1.00 94.19 146 ASN A N 1
ATOM 1127 C CA . ASN A 1 146 ? -14.324 4.049 20.333 1.00 94.19 146 ASN A CA 1
ATOM 1128 C C . ASN A 1 146 ? -13.746 3.665 21.706 1.00 94.19 146 ASN A C 1
ATOM 1130 O O . ASN A 1 146 ? -14.497 3.464 22.655 1.00 94.19 146 ASN A O 1
ATOM 1134 N N . ALA A 1 147 ? -12.422 3.550 21.821 1.00 95.06 147 ALA A N 1
ATOM 1135 C CA . ALA A 1 147 ? -11.760 3.285 23.094 1.00 95.06 147 ALA A CA 1
ATOM 1136 C C . ALA A 1 147 ? -11.907 4.459 24.070 1.00 95.06 147 ALA A C 1
ATOM 1138 O O . ALA A 1 147 ? -12.115 4.226 25.256 1.00 95.06 147 ALA A O 1
ATOM 1139 N N . GLU A 1 148 ? -11.849 5.693 23.571 1.00 96.06 148 GLU A N 1
ATOM 1140 C CA . GLU A 1 148 ? -12.069 6.905 24.363 1.00 96.06 148 GLU A CA 1
ATOM 1141 C C . GLU A 1 148 ? -13.505 6.981 24.903 1.00 96.06 148 GLU A C 1
ATOM 1143 O O . GLU A 1 148 ? -13.702 7.194 26.096 1.00 96.06 148 GLU A O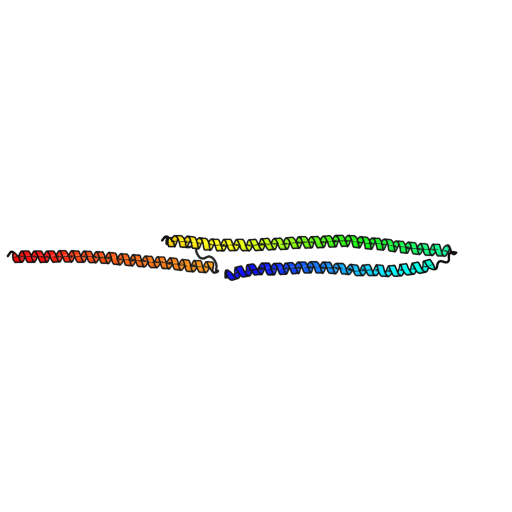 1
ATOM 1148 N N . GLU A 1 149 ? -14.509 6.682 24.074 1.00 95.12 149 GLU A N 1
ATOM 1149 C CA . GLU A 1 149 ? -15.909 6.581 24.518 1.00 95.12 149 GLU A CA 1
ATOM 1150 C C . GLU A 1 149 ? -16.102 5.524 25.617 1.00 95.12 149 GLU A C 1
ATOM 1152 O O . GLU A 1 149 ? -16.745 5.788 26.635 1.00 95.12 149 GLU A O 1
ATOM 1157 N N . ILE A 1 150 ? -15.504 4.338 25.454 1.00 94.81 150 ILE A N 1
ATOM 1158 C CA . ILE A 1 150 ? -15.570 3.275 26.469 1.00 94.81 150 ILE A CA 1
ATOM 1159 C C . ILE A 1 150 ? -14.856 3.701 27.757 1.00 94.81 150 ILE A C 1
ATOM 1161 O O . ILE A 1 150 ? -15.365 3.431 28.844 1.00 94.81 150 ILE A O 1
ATOM 1165 N N . ALA A 1 151 ? -13.708 4.376 27.655 1.00 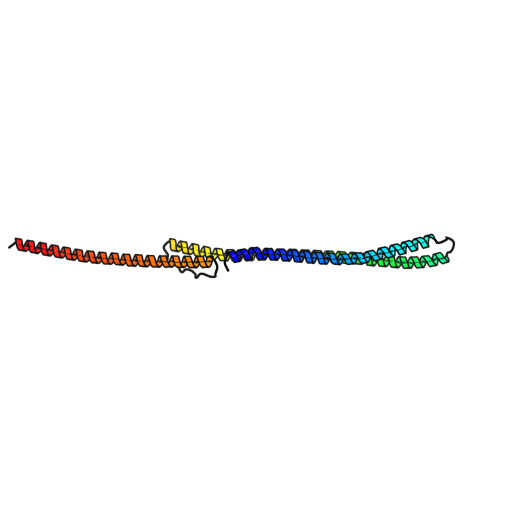94.94 151 ALA A N 1
ATOM 1166 C CA . ALA A 1 151 ? -12.980 4.898 28.812 1.00 94.94 151 ALA A CA 1
ATOM 1167 C C . ALA A 1 151 ? -13.792 5.959 29.575 1.00 94.94 151 ALA A C 1
ATOM 1169 O O . ALA A 1 151 ? -13.721 6.015 30.800 1.00 94.94 151 ALA A O 1
ATOM 1170 N N . ASN A 1 152 ? -14.625 6.726 28.868 1.00 96.19 152 ASN A N 1
ATOM 1171 C CA . ASN A 1 152 ? -15.584 7.667 29.451 1.00 96.19 152 ASN A CA 1
ATOM 1172 C C . ASN A 1 152 ? -16.854 6.987 30.007 1.00 96.19 152 ASN A C 1
ATOM 1174 O O . ASN A 1 152 ? -17.787 7.669 30.427 1.00 96.19 152 ASN A O 1
ATOM 1178 N N . GLY A 1 153 ? -16.914 5.650 30.017 1.00 93.81 153 GLY A N 1
ATOM 1179 C CA . GLY A 1 153 ? -18.033 4.872 30.555 1.00 93.81 153 GLY A CA 1
ATOM 1180 C C . GLY A 1 153 ? -19.178 4.636 29.566 1.00 93.81 153 GLY A C 1
ATOM 1181 O O . GLY A 1 153 ? -20.162 3.980 29.913 1.00 93.81 153 GLY A O 1
ATOM 1182 N N . ASN A 1 154 ? -19.066 5.107 28.322 1.00 95.12 154 ASN A N 1
ATOM 1183 C CA . ASN A 1 154 ? -20.072 4.870 27.295 1.00 95.12 154 ASN A CA 1
ATOM 1184 C C . ASN A 1 154 ? -19.845 3.515 26.607 1.00 95.12 154 ASN A C 1
ATOM 1186 O O . ASN A 1 154 ? -19.241 3.413 25.538 1.00 95.12 154 ASN A O 1
ATOM 1190 N N . LEU A 1 155 ? -20.384 2.447 27.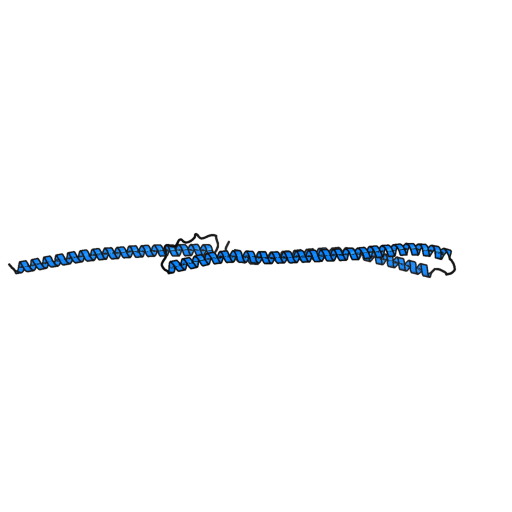199 1.00 92.88 155 LEU A N 1
ATOM 1191 C CA . LEU A 1 155 ? -20.408 1.128 26.563 1.00 92.88 155 LEU A CA 1
ATOM 1192 C C . LEU A 1 155 ? -21.601 0.932 25.620 1.00 92.88 155 LEU A C 1
ATOM 1194 O O . LEU A 1 155 ? -21.741 -0.158 25.080 1.00 92.88 155 LEU A O 1
ATOM 1198 N N . ALA A 1 156 ? -22.458 1.923 25.368 1.00 90.31 156 ALA A N 1
ATOM 1199 C CA . ALA A 1 156 ? -23.590 1.770 24.443 1.00 90.31 156 ALA A CA 1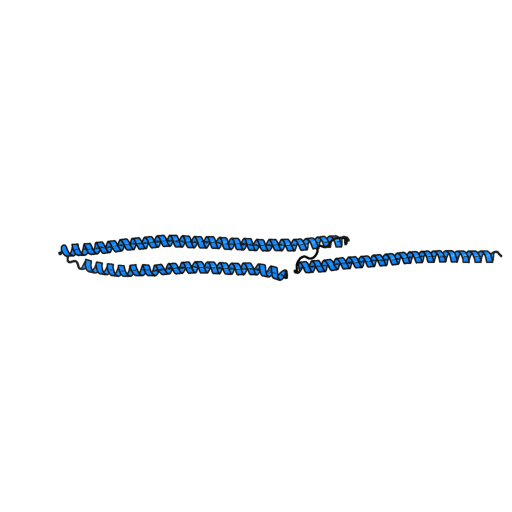
ATOM 1200 C C . ALA A 1 156 ? -23.193 1.943 22.962 1.00 90.31 156 ALA A C 1
ATOM 1202 O O . ALA A 1 156 ? -24.020 1.746 22.070 1.00 90.31 156 ALA A O 1
ATOM 1203 N N . ILE A 1 157 ? -21.928 2.279 22.679 1.00 91.06 157 ILE A N 1
ATOM 1204 C CA . ILE A 1 157 ? -21.448 2.524 21.316 1.00 91.06 157 ILE A CA 1
ATOM 1205 C C . ILE A 1 157 ? -21.578 1.292 20.404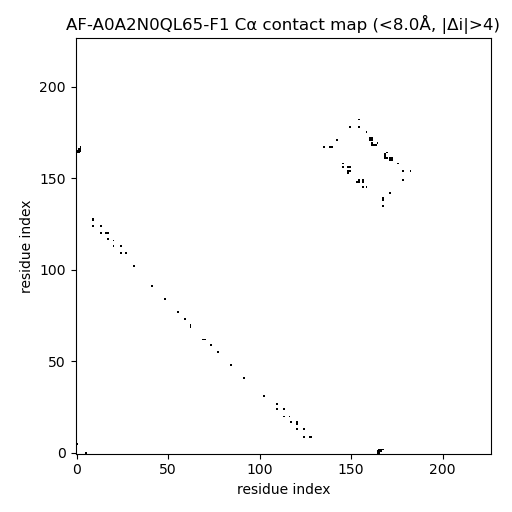 1.00 91.06 157 ILE A C 1
ATOM 1207 O O . ILE A 1 157 ? -21.299 0.150 20.794 1.00 91.06 157 ILE A O 1
ATOM 1211 N N . GLN A 1 158 ? -21.964 1.525 19.148 1.00 85.81 158 GLN A N 1
ATOM 1212 C CA . GLN A 1 158 ? -21.939 0.492 18.116 1.00 85.81 158 GLN A CA 1
ATOM 1213 C C . GLN A 1 158 ? -20.530 0.363 17.546 1.00 85.81 158 GLN A C 1
ATOM 1215 O O . GLN A 1 158 ? -20.003 1.278 16.915 1.00 85.81 158 GLN A O 1
ATOM 1220 N N . LEU A 1 159 ? -19.926 -0.802 17.757 1.00 88.94 159 LEU A N 1
ATOM 1221 C CA . LEU A 1 159 ? -18.639 -1.130 17.166 1.00 88.94 159 LEU A CA 1
ATOM 1222 C C . LEU A 1 159 ? -18.845 -1.583 15.721 1.00 88.94 159 LEU A C 1
ATOM 1224 O O . LEU A 1 159 ? -19.616 -2.505 15.447 1.00 88.94 159 LEU A O 1
ATOM 1228 N N . GLU A 1 160 ? -18.143 -0.936 14.792 1.00 84.94 160 GLU A N 1
ATOM 1229 C CA . GLU A 1 160 ? -18.139 -1.349 13.392 1.00 84.94 160 GLU A CA 1
ATOM 1230 C C . GLU A 1 160 ? -17.613 -2.782 13.256 1.00 84.94 160 GLU A C 1
ATOM 1232 O O . GLU A 1 160 ? -16.608 -3.165 13.861 1.00 84.94 160 GLU A O 1
ATOM 1237 N N . LYS A 1 161 ? -18.269 -3.576 12.404 1.00 84.50 161 LYS A N 1
ATOM 1238 C CA . LYS A 1 161 ? -17.835 -4.943 12.120 1.00 84.50 161 LYS A CA 1
ATOM 1239 C C . LYS A 1 161 ? -16.436 -4.927 11.505 1.00 84.50 161 LYS A C 1
ATOM 1241 O O . LYS A 1 161 ? -16.170 -4.173 10.567 1.00 84.50 161 LYS A O 1
ATOM 1246 N N . ALA A 1 162 ? -15.559 -5.807 11.986 1.00 86.75 162 ALA A N 1
ATOM 1247 C CA . ALA A 1 162 ? -14.215 -5.932 11.442 1.00 86.75 162 ALA A CA 1
ATOM 1248 C C . ALA A 1 162 ? -14.260 -6.211 9.930 1.00 86.75 162 ALA A C 1
ATOM 1250 O O . ALA A 1 162 ? -14.914 -7.151 9.466 1.00 86.75 162 ALA A O 1
ATOM 1251 N N . THR A 1 163 ? -13.555 -5.393 9.145 1.00 82.75 163 THR A N 1
ATOM 1252 C CA . THR A 1 163 ? -13.545 -5.516 7.681 1.00 82.75 163 THR A CA 1
ATOM 1253 C C . THR A 1 163 ? -12.194 -6.007 7.170 1.00 82.75 163 THR A C 1
ATOM 1255 O O . THR A 1 163 ? -11.205 -5.274 7.133 1.00 82.75 163 THR A O 1
ATOM 1258 N N . GLY A 1 164 ? -12.155 -7.234 6.655 1.00 85.00 164 GLY A N 1
ATOM 1259 C CA . GLY A 1 164 ? -10.965 -7.815 6.030 1.00 85.00 164 GLY A CA 1
ATOM 1260 C C . GLY A 1 164 ? -10.414 -9.018 6.789 1.00 85.00 164 GLY A C 1
ATOM 1261 O O . GLY A 1 164 ? -11.114 -9.649 7.570 1.00 85.00 164 GLY A O 1
ATOM 1262 N N . LYS A 1 165 ? -9.163 -9.375 6.486 1.00 86.31 165 LYS A N 1
ATOM 1263 C CA . LYS A 1 165 ? -8.459 -10.553 7.029 1.00 86.31 165 LYS A CA 1
ATOM 1264 C C . LYS A 1 165 ? -7.010 -10.212 7.403 1.00 86.31 165 LYS A C 1
ATOM 1266 O O . LYS A 1 165 ? -6.107 -11.017 7.179 1.00 86.31 165 LYS A O 1
ATOM 1271 N N . ASP A 1 166 ? -6.779 -8.971 7.819 1.00 90.50 166 ASP A N 1
ATOM 1272 C CA . ASP A 1 166 ? -5.479 -8.476 8.266 1.00 90.50 166 ASP A CA 1
ATOM 1273 C C . ASP A 1 166 ? -5.459 -8.284 9.789 1.00 90.50 166 ASP A C 1
ATOM 1275 O O . ASP A 1 166 ? -6.453 -8.484 10.485 1.00 90.50 166 ASP A O 1
ATOM 1279 N N . GLU A 1 167 ? -4.290 -7.943 10.309 1.00 90.38 167 GLU A N 1
ATOM 1280 C CA . GLU A 1 167 ? -3.992 -7.761 11.725 1.00 90.38 167 GLU A CA 1
ATOM 1281 C C . GLU A 1 167 ? -4.860 -6.650 12.327 1.00 90.38 167 GLU A C 1
ATOM 1283 O O . GLU A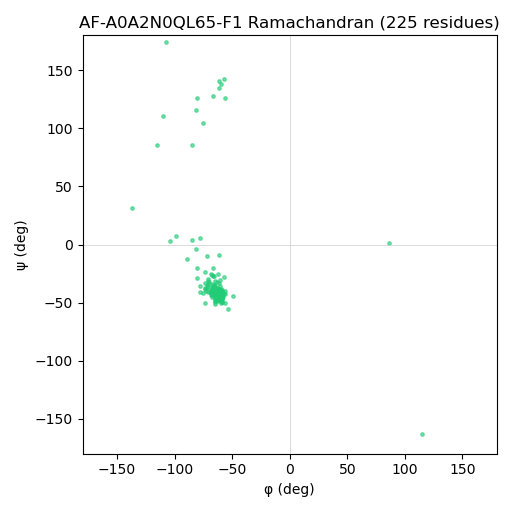 1 167 ? -5.258 -6.753 13.482 1.00 90.38 167 GLU A O 1
ATOM 1288 N N . VAL A 1 168 ? -5.234 -5.640 11.532 1.00 91.75 168 VAL A N 1
ATOM 1289 C CA . VAL A 1 168 ? -6.160 -4.578 11.955 1.00 91.75 168 VAL A CA 1
ATOM 1290 C C . VAL A 1 168 ? -7.569 -5.139 12.153 1.00 91.75 168 VAL A C 1
ATOM 1292 O O . VAL A 1 168 ? -8.202 -4.842 13.160 1.00 91.75 168 VAL A O 1
ATOM 1295 N N . ALA A 1 169 ? -8.053 -5.995 11.247 1.00 91.88 169 ALA A N 1
ATOM 1296 C CA . ALA A 1 169 ? -9.333 -6.682 11.439 1.00 91.88 169 ALA A CA 1
ATOM 1297 C C . ALA A 1 169 ? -9.304 -7.621 12.661 1.00 91.88 169 ALA A C 1
ATOM 1299 O O . ALA A 1 169 ? -10.273 -7.688 13.416 1.00 91.88 169 ALA A O 1
ATOM 1300 N N . SER A 1 170 ? -8.181 -8.310 12.892 1.00 92.94 170 SER A N 1
ATOM 1301 C CA . SER A 1 170 ? -7.998 -9.126 14.098 1.00 92.94 170 SER A CA 1
ATOM 1302 C C . SER A 1 170 ? -8.051 -8.275 15.369 1.00 92.94 170 SER A C 1
ATOM 1304 O O . SER A 1 170 ? -8.707 -8.669 16.329 1.00 92.94 170 SER A O 1
ATOM 1306 N N . LEU A 1 171 ? -7.409 -7.101 15.366 1.00 92.88 171 LEU A N 1
ATOM 1307 C CA . LEU A 1 171 ? -7.452 -6.149 16.476 1.00 92.88 171 LEU A CA 1
ATOM 1308 C C . LEU A 1 171 ? -8.880 -5.647 16.734 1.00 92.88 171 LEU A C 1
ATOM 1310 O O . LEU A 1 171 ? -9.312 -5.642 17.882 1.00 92.88 171 LEU A O 1
ATOM 1314 N N . GLN A 1 172 ? -9.629 -5.290 15.684 1.00 93.69 172 GLN A N 1
ATOM 1315 C CA . GLN A 1 172 ? -11.037 -4.883 15.800 1.00 93.69 172 GLN A CA 1
ATOM 1316 C C . GLN A 1 172 ? -11.903 -5.975 16.448 1.00 93.69 172 GLN A C 1
ATOM 1318 O O . GLN A 1 172 ? -12.722 -5.675 17.317 1.00 93.69 172 GLN A O 1
ATOM 1323 N N . ASN A 1 173 ? -11.705 -7.242 16.069 1.00 93.75 173 ASN A N 1
ATOM 1324 C CA . ASN A 1 173 ? -12.423 -8.364 16.679 1.00 93.75 173 ASN A CA 1
ATOM 1325 C C . ASN A 1 173 ? -12.070 -8.540 18.161 1.00 93.75 173 ASN A C 1
ATOM 1327 O O . ASN A 1 173 ? -12.971 -8.643 18.989 1.00 93.75 173 ASN A O 1
ATOM 1331 N N . SER A 1 174 ? -10.781 -8.543 18.511 1.00 94.31 174 SER A N 1
ATOM 1332 C CA . SER A 1 174 ? -10.359 -8.663 19.913 1.00 94.31 174 SER A CA 1
ATOM 1333 C C . SER A 1 174 ? -10.882 -7.507 20.767 1.00 94.31 174 SER A C 1
ATOM 1335 O O . SER A 1 174 ? -11.353 -7.732 21.879 1.00 94.31 174 SER A O 1
ATOM 1337 N N . PHE A 1 175 ? -10.863 -6.286 20.228 1.00 94.44 175 PHE A N 1
ATOM 1338 C CA . PHE A 1 175 ? -11.430 -5.107 20.879 1.00 94.44 175 PHE A CA 1
ATOM 1339 C C . PHE A 1 175 ? -12.940 -5.256 21.110 1.00 94.44 175 PHE A C 1
ATOM 1341 O O . PHE A 1 175 ? -13.422 -5.005 22.208 1.00 94.44 175 PHE A O 1
ATOM 1348 N N . THR A 1 176 ? -13.674 -5.752 20.111 1.00 93.94 176 THR A N 1
ATOM 1349 C CA . THR A 1 176 ? -15.118 -6.013 20.228 1.00 93.94 176 THR A CA 1
ATOM 1350 C C . THR A 1 176 ? -15.428 -7.030 21.324 1.00 93.94 176 THR A C 1
ATOM 1352 O O . THR A 1 176 ? -16.328 -6.810 22.134 1.00 93.94 176 THR A O 1
ATOM 1355 N N . ASN A 1 177 ? -14.659 -8.118 21.391 1.00 94.25 177 ASN A N 1
ATOM 1356 C CA . ASN A 1 177 ? -14.819 -9.124 22.439 1.00 94.25 177 ASN A CA 1
ATOM 1357 C C . ASN A 1 177 ? -14.545 -8.535 23.830 1.00 94.25 177 ASN A C 1
ATOM 1359 O O . ASN A 1 177 ? -15.313 -8.777 24.754 1.00 94.25 177 ASN A O 1
ATOM 1363 N N . MET A 1 178 ? -13.503 -7.710 23.972 1.00 95.12 178 MET A N 1
ATOM 1364 C CA . MET A 1 178 ? -13.202 -7.015 25.227 1.00 95.12 178 MET A CA 1
ATOM 1365 C C . MET A 1 178 ? -14.362 -6.115 25.673 1.00 95.12 178 MET A C 1
ATOM 1367 O O . MET A 1 178 ? -14.773 -6.183 26.828 1.00 95.12 178 MET A O 1
ATOM 1371 N N . THR A 1 179 ? -14.930 -5.310 24.769 1.00 94.62 179 THR A N 1
ATOM 1372 C CA . THR A 1 179 ? -16.082 -4.452 25.089 1.00 94.62 179 THR A CA 1
ATOM 1373 C C . THR A 1 179 ? -17.307 -5.263 25.505 1.00 94.62 179 THR A C 1
ATOM 1375 O O . THR A 1 179 ? -18.000 -4.878 26.443 1.00 94.62 179 THR A O 1
ATOM 1378 N N . ASN A 1 180 ? -17.576 -6.392 24.846 1.00 94.56 180 ASN A N 1
ATOM 1379 C CA . ASN A 1 180 ? -18.692 -7.262 25.219 1.00 94.56 180 ASN A CA 1
ATOM 1380 C C . ASN A 1 180 ? -18.492 -7.891 26.602 1.00 94.56 180 ASN A C 1
ATOM 1382 O O . ASN A 1 180 ? -19.416 -7.857 27.408 1.00 94.56 180 ASN A O 1
ATOM 1386 N N . ASN A 1 181 ? -17.281 -8.359 26.913 1.00 95.31 181 ASN A N 1
ATOM 1387 C CA . ASN A 1 181 ? -16.966 -8.887 28.241 1.00 95.31 181 ASN A CA 1
ATOM 1388 C C . ASN A 1 181 ? -17.121 -7.808 29.326 1.00 95.31 181 ASN A C 1
ATOM 1390 O O . ASN A 1 181 ? -17.641 -8.085 30.401 1.00 95.31 181 ASN A O 1
ATOM 1394 N N . LEU A 1 182 ? -16.722 -6.560 29.050 1.00 95.31 182 LEU A N 1
ATOM 1395 C CA . LEU A 1 182 ? -16.939 -5.445 29.981 1.00 95.31 182 LEU A CA 1
ATOM 1396 C C . LEU A 1 182 ? -18.432 -5.172 30.220 1.00 95.31 182 LEU A C 1
ATOM 1398 O O . LEU A 1 182 ? -18.829 -4.931 31.358 1.00 95.31 182 LEU A O 1
ATOM 1402 N N . ARG A 1 183 ? -19.268 -5.236 29.174 1.00 94.69 183 ARG A N 1
ATOM 1403 C CA . ARG A 1 183 ? -20.731 -5.103 29.311 1.00 94.69 183 ARG A CA 1
ATOM 1404 C C . ARG A 1 183 ? -21.315 -6.213 30.184 1.00 94.69 183 ARG A C 1
ATOM 1406 O O . ARG A 1 183 ? -22.111 -5.924 31.069 1.00 94.69 183 ARG A O 1
ATOM 1413 N N . GLU A 1 184 ? -20.909 -7.457 29.952 1.00 95.69 184 GLU A N 1
ATOM 1414 C CA . GLU A 1 184 ? -21.366 -8.617 30.725 1.00 95.69 184 GLU A CA 1
ATOM 1415 C C . GLU A 1 184 ? -20.965 -8.512 32.203 1.00 95.69 184 GLU A C 1
ATOM 1417 O O . GLU A 1 184 ? -21.796 -8.710 33.088 1.00 95.69 184 GLU A O 1
ATOM 1422 N N . LEU A 1 185 ? -19.727 -8.097 32.486 1.00 95.81 185 LEU A N 1
ATOM 1423 C CA . LEU A 1 185 ? -19.272 -7.851 33.856 1.00 95.81 185 LEU A CA 1
ATOM 1424 C C . LEU A 1 185 ? -20.107 -6.773 34.560 1.00 95.81 185 LEU A C 1
ATOM 1426 O O . LEU A 1 185 ? -20.472 -6.949 35.720 1.00 95.81 185 LEU A O 1
ATOM 1430 N N . LEU A 1 186 ? -20.443 -5.678 33.872 1.00 94.19 186 LEU A N 1
ATOM 1431 C CA . LEU A 1 186 ? -21.288 -4.626 34.446 1.00 94.19 186 LEU A CA 1
ATOM 1432 C C . LEU A 1 186 ? -22.713 -5.107 34.732 1.00 94.19 186 LEU A C 1
ATOM 1434 O O . LEU A 1 186 ? -23.271 -4.735 35.763 1.00 94.19 186 LEU A O 1
ATOM 1438 N N . LEU A 1 187 ? -23.281 -5.957 33.870 1.00 95.38 187 LEU A N 1
ATOM 1439 C CA . LEU A 1 187 ? -24.581 -6.586 34.125 1.00 95.38 187 LEU A CA 1
ATOM 1440 C C . LEU A 1 187 ? -24.531 -7.450 35.390 1.00 95.38 187 LEU A C 1
ATOM 1442 O O . LEU A 1 187 ? -25.368 -7.281 36.273 1.00 95.38 187 LEU A O 1
ATOM 1446 N N . HIS A 1 188 ? -23.500 -8.284 35.544 1.00 95.88 188 HIS A N 1
ATOM 1447 C CA . HIS A 1 188 ? -23.329 -9.096 36.752 1.00 95.88 188 HIS A CA 1
ATOM 1448 C C . HIS A 1 188 ? -23.153 -8.265 38.029 1.00 95.88 188 HIS A C 1
ATOM 1450 O O . HIS A 1 188 ? -23.693 -8.624 39.080 1.00 95.88 188 HIS A O 1
ATOM 1456 N N . VAL A 1 189 ? -22.411 -7.156 37.961 1.00 96.06 189 VAL A N 1
ATOM 1457 C CA . VAL A 1 189 ? -22.245 -6.238 39.101 1.00 96.06 189 VAL A CA 1
ATOM 1458 C C . VAL A 1 189 ? -23.574 -5.574 39.465 1.00 96.06 189 VAL A C 1
ATOM 1460 O O . VAL A 1 189 ? -23.895 -5.465 40.650 1.00 96.06 189 VAL A O 1
ATOM 1463 N N . ASN A 1 190 ? -24.364 -5.164 38.472 1.00 95.12 190 ASN A N 1
ATOM 1464 C CA . ASN A 1 190 ? -25.688 -4.588 38.691 1.00 95.12 190 ASN A CA 1
ATOM 1465 C C . ASN A 1 190 ? -26.657 -5.596 39.332 1.00 95.12 190 ASN A C 1
ATOM 1467 O O . ASN A 1 190 ? -27.300 -5.276 40.331 1.00 95.12 190 ASN A O 1
ATOM 1471 N N . ASP A 1 191 ? -26.705 -6.828 38.824 1.00 96.38 191 ASP A N 1
ATOM 1472 C CA . ASP A 1 191 ? -27.548 -7.894 39.379 1.00 96.38 191 ASP A CA 1
ATOM 1473 C C . ASP A 1 191 ? -27.158 -8.229 40.824 1.00 96.38 191 ASP A C 1
ATOM 1475 O O . ASP A 1 191 ? -28.019 -8.321 41.701 1.00 96.38 191 ASP A O 1
ATOM 1479 N N . SER A 1 192 ? -25.854 -8.316 41.101 1.00 95.62 192 SER A N 1
ATOM 1480 C CA . SER A 1 192 ? -25.340 -8.531 42.459 1.00 95.62 192 SER A CA 1
ATOM 1481 C C . SER A 1 192 ? -25.712 -7.376 43.394 1.00 95.62 192 SER A C 1
ATOM 1483 O O . SER A 1 192 ? -26.083 -7.604 44.543 1.00 95.62 192 SER A O 1
ATOM 1485 N N . SER A 1 193 ? -25.659 -6.133 42.904 1.00 96.56 193 SER A N 1
ATOM 1486 C CA . SER A 1 193 ? -26.021 -4.942 43.684 1.00 96.56 193 SER A CA 1
ATOM 1487 C C . SER A 1 193 ? -27.515 -4.917 44.018 1.00 96.56 193 SER A C 1
ATOM 1489 O O . SER A 1 193 ? -27.881 -4.626 45.156 1.00 96.56 193 SER A O 1
ATOM 1491 N N . ASN A 1 194 ? -28.373 -5.304 43.069 1.00 95.69 194 ASN A N 1
ATOM 1492 C CA . ASN A 1 194 ? -29.811 -5.469 43.301 1.00 95.69 194 ASN A CA 1
ATOM 1493 C C . ASN A 1 194 ? -30.100 -6.571 44.329 1.00 95.69 194 ASN A C 1
ATOM 1495 O O . ASN A 1 194 ? -30.960 -6.399 45.191 1.00 95.69 194 ASN A O 1
ATOM 1499 N N . GLN A 1 195 ? -29.365 -7.685 44.282 1.00 95.81 195 GLN A N 1
ATOM 1500 C CA . GLN A 1 195 ? -29.519 -8.764 45.258 1.00 95.81 195 GLN A CA 1
ATOM 1501 C C . GLN A 1 195 ? -29.096 -8.333 46.671 1.00 95.81 195 GLN A C 1
ATOM 1503 O O . GLN A 1 195 ? -29.763 -8.681 47.650 1.00 95.81 195 GLN A O 1
ATOM 1508 N N . VAL A 1 196 ? -28.026 -7.539 46.786 1.00 96.81 196 VAL A N 1
ATOM 1509 C CA . VAL A 1 196 ? -27.603 -6.931 48.057 1.00 96.81 196 VAL A CA 1
ATOM 1510 C C . VAL A 1 196 ? -28.666 -5.961 48.580 1.00 96.81 196 VAL A C 1
ATOM 1512 O O . VAL A 1 196 ? -29.012 -6.037 49.758 1.00 96.81 196 VAL A O 1
ATOM 1515 N N . ALA A 1 197 ? -29.227 -5.101 47.724 1.00 95.88 197 ALA A N 1
ATOM 1516 C CA . ALA A 1 197 ? -30.291 -4.171 48.107 1.00 95.88 197 ALA A CA 1
ATOM 1517 C C . ALA A 1 197 ? -31.547 -4.905 48.608 1.00 95.88 197 ALA A C 1
ATOM 1519 O O . ALA A 1 197 ? -32.031 -4.614 49.699 1.00 95.88 197 ALA A O 1
ATOM 1520 N N . ALA A 1 198 ? -32.010 -5.925 47.879 1.00 95.88 198 ALA A N 1
ATOM 1521 C CA . ALA A 1 198 ? -33.151 -6.745 48.287 1.00 95.88 198 ALA A CA 1
ATOM 1522 C C . ALA A 1 198 ? -32.903 -7.474 49.622 1.00 95.88 198 ALA A C 1
ATOM 1524 O O . ALA A 1 198 ? -33.786 -7.546 50.475 1.00 95.88 198 ALA A O 1
ATOM 1525 N N . SER A 1 199 ? -31.683 -7.977 49.840 1.00 95.88 199 SER A N 1
ATOM 1526 C CA . SER A 1 199 ? -31.307 -8.615 51.110 1.00 95.88 199 SER A CA 1
ATOM 1527 C C . SER A 1 199 ? -31.300 -7.613 52.272 1.00 95.88 199 SER A C 1
ATOM 1529 O O . SER A 1 199 ? -31.706 -7.954 53.383 1.00 95.88 199 SER A O 1
ATOM 1531 N N . ALA A 1 200 ? -30.870 -6.370 52.028 1.00 96.31 200 ALA A N 1
ATOM 1532 C CA . ALA A 1 200 ? -30.914 -5.296 53.018 1.00 96.31 200 ALA A CA 1
ATOM 1533 C C . ALA A 1 200 ? -32.359 -4.897 53.375 1.00 96.31 200 ALA A C 1
ATOM 1535 O O . ALA A 1 200 ? -32.659 -4.709 54.554 1.00 96.31 200 ALA A O 1
ATOM 1536 N N . GLU A 1 201 ? -33.266 -4.845 52.393 1.00 95.25 201 GLU A N 1
ATOM 1537 C CA . GLU A 1 201 ? -34.702 -4.626 52.628 1.00 95.25 201 GLU A CA 1
ATOM 1538 C C . GLU A 1 201 ? -35.318 -5.750 53.476 1.00 95.25 201 GLU A C 1
ATOM 1540 O O . GLU A 1 201 ? -36.024 -5.479 54.450 1.00 95.25 201 GLU A O 1
ATOM 1545 N N . GLN A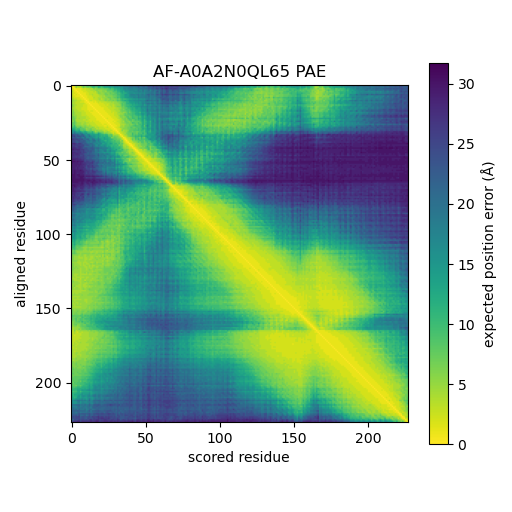 1 202 ? -35.000 -7.014 53.170 1.00 96.44 202 GLN A N 1
ATOM 1546 C CA . GLN A 1 202 ? -35.454 -8.162 53.966 1.00 96.44 202 GLN A CA 1
ATOM 1547 C C . GLN A 1 202 ? -34.912 -8.138 55.403 1.00 96.44 202 GLN A C 1
ATOM 1549 O O . GLN A 1 202 ? -35.643 -8.454 56.347 1.00 96.44 202 GLN A O 1
ATOM 1554 N N . LEU A 1 203 ? -33.649 -7.742 55.589 1.00 95.69 203 LEU A N 1
ATOM 1555 C CA . LEU A 1 203 ? -33.053 -7.559 56.915 1.00 95.69 203 LEU A CA 1
ATOM 1556 C C . LEU A 1 203 ? -33.743 -6.441 57.701 1.00 95.69 203 LEU A C 1
ATOM 1558 O O . LEU A 1 203 ? -34.040 -6.640 58.877 1.00 95.69 203 LEU A O 1
ATOM 1562 N N . MET A 1 204 ? -34.039 -5.300 57.070 1.00 95.31 204 MET A N 1
ATOM 1563 C CA . MET A 1 204 ? -34.788 -4.212 57.712 1.00 95.31 204 MET A CA 1
ATOM 1564 C C . MET A 1 204 ? -36.188 -4.655 58.138 1.00 95.31 204 MET A C 1
ATOM 1566 O O . MET A 1 204 ? -36.585 -4.377 59.267 1.00 95.31 204 MET A O 1
ATOM 1570 N N . ALA A 1 205 ? -36.908 -5.384 57.283 1.00 95.44 205 ALA A N 1
ATOM 1571 C CA . ALA A 1 205 ? -38.227 -5.916 57.626 1.00 95.44 205 ALA A CA 1
ATOM 1572 C C . ALA A 1 205 ? -38.157 -6.892 58.815 1.00 95.44 205 ALA A C 1
ATOM 1574 O O . ALA A 1 205 ? -38.953 -6.803 59.745 1.00 95.44 205 ALA A O 1
ATOM 1575 N N . SER A 1 206 ? -37.150 -7.770 58.827 1.00 95.12 206 SER A N 1
ATOM 1576 C CA . SER A 1 206 ? -36.928 -8.715 59.932 1.00 95.12 206 SER A CA 1
ATOM 1577 C C . SER A 1 206 ? -36.556 -8.003 61.241 1.00 95.12 206 SER A C 1
ATOM 1579 O O . SER A 1 206 ? -36.968 -8.422 62.324 1.00 95.12 206 SER A O 1
ATOM 1581 N N . ALA A 1 207 ? -35.778 -6.920 61.162 1.00 95.06 207 ALA A N 1
ATOM 1582 C CA . ALA A 1 207 ? -35.418 -6.101 62.315 1.00 95.06 207 ALA A CA 1
ATOM 1583 C C . ALA A 1 207 ? -36.632 -5.349 62.885 1.00 95.06 207 ALA A C 1
ATOM 1585 O O . ALA A 1 207 ? -36.794 -5.316 64.104 1.00 95.06 207 ALA A O 1
ATOM 1586 N N . ASP A 1 208 ? -37.500 -4.805 62.027 1.00 94.31 208 ASP A N 1
ATOM 1587 C CA . ASP A 1 208 ? -38.758 -4.167 62.437 1.00 94.31 208 ASP A CA 1
ATOM 1588 C C . ASP A 1 208 ? -39.685 -5.165 63.143 1.00 94.31 208 ASP A C 1
ATOM 1590 O O . ASP A 1 208 ? -40.174 -4.906 64.243 1.00 94.31 208 ASP A O 1
ATOM 1594 N N . GLU A 1 209 ? -39.838 -6.364 62.581 1.00 94.12 209 GLU A N 1
ATOM 1595 C CA . GLU A 1 209 ? -40.621 -7.432 63.205 1.00 94.12 209 GLU A CA 1
ATOM 1596 C C . GLU A 1 209 ? -40.038 -7.865 64.561 1.00 94.12 209 GLU A C 1
ATOM 1598 O O . GLU A 1 209 ? -40.777 -8.032 65.535 1.00 94.12 209 GLU A O 1
ATOM 1603 N N . THR A 1 210 ? -38.709 -7.950 64.670 1.00 95.00 210 THR A N 1
ATOM 1604 C CA . THR A 1 210 ? -38.022 -8.246 65.939 1.00 95.00 210 THR A CA 1
ATOM 1605 C C . THR A 1 210 ? -38.255 -7.149 66.981 1.00 95.00 210 THR A C 1
ATOM 1607 O O . THR A 1 210 ? -38.528 -7.463 68.142 1.00 95.00 210 THR A O 1
ATOM 1610 N N . MET A 1 211 ? -38.187 -5.870 66.592 1.00 93.88 211 MET A N 1
ATOM 1611 C CA . MET A 1 211 ? -38.474 -4.743 67.490 1.00 93.88 211 MET A CA 1
ATOM 1612 C C . MET A 1 211 ? -39.917 -4.781 67.990 1.00 93.88 211 MET A C 1
ATOM 1614 O O . MET A 1 211 ? -40.142 -4.699 69.197 1.00 93.88 211 MET A O 1
ATOM 1618 N N . ARG A 1 212 ? -40.887 -5.002 67.096 1.00 93.06 212 ARG A N 1
ATOM 1619 C CA . ARG A 1 212 ? -42.304 -5.144 67.470 1.00 93.06 212 ARG A CA 1
ATOM 1620 C C . ARG A 1 212 ? -42.529 -6.318 68.427 1.00 93.06 212 ARG A C 1
ATOM 1622 O O . ARG A 1 212 ? -43.305 -6.205 69.376 1.00 93.06 212 ARG A O 1
ATOM 1629 N N . GLY A 1 213 ? -41.826 -7.433 68.222 1.00 92.88 213 GLY A N 1
ATOM 1630 C CA . GLY A 1 213 ? -41.826 -8.563 69.153 1.00 92.88 213 GLY A CA 1
ATOM 1631 C C . GLY A 1 213 ? -41.269 -8.196 70.533 1.00 92.88 213 GLY A C 1
ATOM 1632 O O . GLY A 1 213 ? -41.886 -8.510 71.551 1.00 92.88 213 GLY A O 1
ATOM 1633 N N . ALA A 1 214 ? -40.140 -7.484 70.582 1.00 92.00 214 ALA A N 1
ATOM 1634 C CA . ALA A 1 214 ? -39.537 -7.019 71.831 1.00 92.00 214 ALA A CA 1
ATOM 1635 C C . ALA A 1 214 ? -40.445 -6.036 72.596 1.00 92.00 214 ALA A C 1
ATOM 1637 O O . ALA A 1 214 ? -40.577 -6.155 73.816 1.00 92.00 214 ALA A O 1
ATOM 1638 N N . GLU A 1 215 ? -41.119 -5.117 71.896 1.00 91.06 215 GLU A N 1
ATOM 1639 C CA . GLU A 1 215 ? -42.119 -4.215 72.485 1.00 91.06 215 GLU A CA 1
ATOM 1640 C C . GLU A 1 215 ? -43.294 -4.988 73.094 1.00 91.06 215 GLU A C 1
ATOM 1642 O O . GLU A 1 215 ? -43.692 -4.714 74.227 1.00 91.06 215 GLU A O 1
ATOM 1647 N N . SER A 1 216 ? -43.814 -5.996 72.385 1.00 88.62 216 SER A N 1
ATOM 1648 C CA . SER A 1 216 ? -44.905 -6.843 72.884 1.00 88.62 216 SER A CA 1
ATOM 1649 C C . SER A 1 216 ? -44.511 -7.621 74.147 1.00 88.62 216 SER A C 1
ATOM 1651 O O . SER A 1 216 ? -45.294 -7.695 75.101 1.00 88.62 216 SER A O 1
ATOM 1653 N N . ILE A 1 217 ? -43.283 -8.147 74.195 1.00 90.50 217 ILE A N 1
ATOM 1654 C CA . ILE A 1 217 ? -42.734 -8.809 75.388 1.00 90.50 217 ILE A CA 1
ATOM 1655 C C . ILE A 1 217 ? -42.621 -7.812 76.544 1.00 90.50 217 ILE A C 1
ATOM 1657 O O . ILE A 1 217 ? -43.071 -8.106 77.652 1.00 90.50 217 ILE A O 1
ATOM 1661 N N . SER A 1 218 ? -42.058 -6.627 76.290 1.00 88.00 218 SER A N 1
ATOM 1662 C CA . SER A 1 218 ? -41.918 -5.582 77.308 1.00 88.00 218 SER A CA 1
ATOM 1663 C C . SER A 1 218 ? -43.274 -5.177 77.889 1.00 88.00 218 SER A C 1
ATOM 1665 O O . SER A 1 218 ? -43.413 -5.099 79.109 1.00 88.00 218 SER A O 1
ATOM 1667 N N . ALA A 1 219 ? -44.282 -4.974 77.037 1.00 86.56 219 ALA A N 1
ATOM 1668 C CA . ALA A 1 219 ? -45.637 -4.634 77.464 1.00 86.56 219 ALA A CA 1
ATOM 1669 C C . ALA A 1 219 ? -46.259 -5.737 78.339 1.00 86.56 219 ALA A C 1
ATOM 1671 O O . ALA A 1 219 ? -46.808 -5.443 79.400 1.00 86.56 219 ALA A O 1
ATOM 1672 N N . SER A 1 220 ? -46.096 -7.006 77.950 1.00 87.25 220 SER A N 1
ATOM 1673 C CA . SER A 1 220 ? -46.614 -8.160 78.705 1.00 87.25 220 SER A CA 1
ATOM 1674 C C . SER A 1 220 ? -45.968 -8.294 80.092 1.00 87.25 220 SER A C 1
ATOM 1676 O O . SER A 1 220 ? -46.633 -8.644 81.071 1.00 87.25 220 SER A O 1
ATOM 1678 N N . ILE A 1 221 ? -44.668 -7.994 80.201 1.00 86.75 221 ILE A N 1
ATOM 1679 C CA . ILE A 1 221 ? -43.954 -7.955 81.487 1.00 86.75 221 ILE A CA 1
ATOM 1680 C C . ILE A 1 221 ? -44.511 -6.833 82.370 1.00 86.75 221 ILE A C 1
ATOM 1682 O O . ILE A 1 221 ? -44.739 -7.045 83.559 1.00 86.75 221 ILE A O 1
ATOM 1686 N N . GLN A 1 222 ? -44.753 -5.652 81.799 1.00 79.88 222 GLN A N 1
ATOM 1687 C CA . GLN A 1 222 ? -45.309 -4.507 82.522 1.00 79.88 222 GLN A CA 1
ATOM 1688 C C . GLN A 1 222 ? -46.723 -4.777 83.048 1.00 79.88 222 GLN A C 1
ATOM 1690 O O . GLN A 1 222 ? -47.025 -4.426 84.187 1.00 79.88 222 GLN A O 1
ATOM 1695 N N . GLU A 1 223 ? -47.557 -5.450 82.257 1.00 79.25 223 GLU A N 1
ATOM 1696 C CA . GLU A 1 223 ? -48.891 -5.892 82.669 1.00 79.25 223 GLU A CA 1
ATOM 1697 C C . GLU A 1 223 ? -48.822 -6.935 83.797 1.00 79.25 223 GLU A C 1
ATOM 1699 O O . GLU A 1 223 ? -49.536 -6.817 84.792 1.00 79.25 223 GLU A O 1
ATOM 1704 N N . SER A 1 224 ? -47.888 -7.890 83.705 1.00 73.44 224 SER A N 1
ATOM 1705 C CA . SER A 1 224 ? -47.682 -8.926 84.730 1.00 73.44 224 SER A CA 1
ATOM 1706 C C . SER A 1 224 ? -47.168 -8.380 86.068 1.00 73.44 224 SER A C 1
ATOM 1708 O O . SER A 1 224 ? -47.405 -8.995 87.099 1.00 73.44 224 SER A O 1
ATOM 1710 N N . ILE A 1 225 ? -46.457 -7.246 86.070 1.00 72.88 225 ILE A N 1
ATOM 1711 C CA . ILE A 1 225 ? -45.974 -6.572 87.292 1.00 72.88 225 ILE A CA 1
ATOM 1712 C C . ILE A 1 225 ? -47.085 -5.732 87.955 1.00 72.88 225 ILE A C 1
ATOM 1714 O O . ILE A 1 225 ? -46.979 -5.390 89.131 1.00 72.88 225 ILE A O 1
ATOM 1718 N N . CYS A 1 226 ? -48.136 -5.366 87.212 1.00 60.31 226 CYS A N 1
ATOM 1719 C CA . CYS A 1 226 ? -49.212 -4.491 87.687 1.00 60.31 226 CYS A CA 1
ATOM 1720 C C . CYS A 1 226 ? -50.379 -5.246 88.365 1.00 60.31 226 CYS A C 1
ATOM 1722 O O . CYS A 1 226 ? -51.196 -4.607 89.030 1.00 60.31 226 CYS A O 1
ATOM 1724 N N . CYS A 1 227 ? -50.440 -6.577 88.236 1.00 50.44 227 CYS A N 1
ATOM 1725 C CA . CYS A 1 227 ? -51.363 -7.460 88.966 1.00 50.44 227 CYS A CA 1
ATOM 1726 C C . CYS A 1 227 ? -50.709 -8.045 90.224 1.00 50.44 227 CYS A C 1
ATOM 1728 O O . CYS A 1 227 ? -51.436 -8.201 91.232 1.00 50.44 227 CYS A O 1
#

Secondary structure (DSSP, 8-state):
--HHHHHHHHHHHHHHHHHHHHHHHHHHHHHHHHHTHHHHHHHHHHHHHHHHHHHHHHHHTT--TT-HHHHHHHHHHHHHHHHHHHHHHHHHHHHHHHHHHHHHHHHHHHHHHHHHHHHHHHHHHHHHHHHHHHHHHHHHHHHHHHHHHHHTT-TT--PPPP-SSSHHHHHHHHHHHHHHHHHHHHHHHHHHHHHHHHHHHHHHHHHHHHHHHHHHHHHHHHHHHH-

Radius of gyration: 52.03 Å; Cα contacts (8 Å, |Δi|>4): 53; chains: 1; bounding box: 106×24×167 Å

pLDDT: mean 81.24, std 12.83, range [50.44, 96.81]